Protein AF-A0A0N4UJP7-F1 (afdb_monomer)

Nearest PDB structures (foldseek):
  1hl5-assembly9_P  TM=8.415E-01  e=1.947E-09  Homo sapiens
  6zs1-assembly1_C  TM=8.421E-01  e=3.836E-09  Thermochaetoides thermophila DSM 1495
  1f1a-assembly1_A-2  TM=8.420E-01  e=2.341E-08  Saccharomyces cerevisiae
  4oja-assembly1_A-2  TM=7.677E-01  e=1.061E-08  Hydra vulgaris
  3ce1-assembly1_A-2  TM=7.927E-01  e=2.659E-07  Naganishia liquefaciens

InterPro domains:
  IPR001424 Superoxide dismutase, copper/zinc binding domain [PF00080] (78-208)
  IPR001424 Superoxide dismutase, copper/zinc binding domain [PR00068] (108-130)
  IPR001424 Superoxide dismutase, copper/zinc binding domain [PR00068] (159-181)
  IPR024134 Superoxide dismutase (Cu/Zn) / superoxide dismutase copper chaperone [PTHR10003] (67-211)
  IPR036423 Superoxide dismutase-like, copper/zinc binding domain superfamily [G3DSA:2.60.40.200] (59-214)
  IPR036423 Superoxide dismutase-like, copper/zinc binding domain superfamily [SSF49329] (69-210)

Mean predicted aligned error: 14.28 Å

Foldseek 3Di:
DPLVVVVVVVVVVLVVVVVVLVVVVVPPPDDDDDVVVVSVVVNVVSVVVVVVVVVVSVVPPFDKWKKKWWKAFPVRLKTDMWIWIFTPDPQTWIKIKDAMGNDAFKKWKFWACAQDCPPNNLPQHFGAALPPDAPVCCPPVPHGQGGQGMDHHRDTDIGGGRQADCDDPRRSARIKIFIAHDDPDDDDDDDSVVVRNVRHRTRMMTGMHTDDDPPD

pLDDT: mean 78.16, std 17.4, range [31.5, 98.44]

Secondary structure (DSSP, 8-state):
--HHHHHHHHHHHHHHHHHHHHHHHHH-TTS-SSHHHHHHHHHHHHHHHHHHHHHHHHH----EEEEEEEEE-TTSSSEEEEEEEEESSTTPPEEEEEEEES--SEEEEEEES----TTTTTTS-SBP-TT---GGGTTSSS--TTEEEEEETT--EEEEESS-BSSSTTB-TT-EEEEEE------S-S-HHHHTT-S---SEEEEEEE------

Organism: Dracunculus medinensis (NCBI:txid318479)

Sequence (216 aa):
MMVWKLENVIFAVFAFILLLIEAHNTKDCNEGKTKHFIGRELHTLVENLYYLIITISLHSTILVHKAIAWIRSSGGAVRGFVSFEQEQHANSATAVRVNLTGLSGAHDVKVLNWGNVADNCLNMGKIFNPDRIPYSNINGIDHRAGNLGTIDGEKFDVINDAKISLVGRNSVIGRGLAIFPKNVRKGNTVKEHTLEMLENTPIACGIIGRVMKEIC

Solvent-accessible surface area (backbone atoms only — not comparable to full-atom values): 12096 Å² total; per-residue (Å²): 129,67,67,70,58,51,55,55,51,51,54,52,52,52,54,50,52,51,51,53,53,52,56,56,67,71,71,50,90,85,62,80,84,62,63,67,56,56,56,51,56,52,50,53,51,50,51,54,49,49,53,52,48,50,52,50,55,73,63,59,67,80,51,64,49,39,31,38,21,62,33,39,20,92,85,60,60,32,37,38,44,34,39,37,42,27,53,76,54,90,89,48,43,26,41,36,38,39,41,41,41,71,47,79,56,57,29,28,39,33,31,23,59,31,46,37,66,55,81,68,43,70,61,14,70,51,69,27,43,92,82,67,54,61,79,90,30,67,85,45,98,62,38,34,49,16,59,72,47,71,49,64,38,50,50,80,43,79,43,78,36,74,60,38,33,83,55,75,93,46,38,46,63,57,13,15,39,34,35,24,71,52,81,79,80,79,69,97,80,72,62,71,78,60,50,71,74,60,64,58,79,50,61,26,32,26,44,26,38,76,54,78,79,81,84,125

Structure (mmCIF, N/CA/C/O backbone):
data_AF-A0A0N4UJP7-F1
#
_entry.id   AF-A0A0N4UJP7-F1
#
loop_
_atom_site.group_PDB
_atom_site.id
_atom_site.type_symbol
_atom_site.label_atom_id
_atom_site.label_alt_id
_atom_site.label_comp_id
_atom_site.label_asym_id
_atom_site.label_entity_id
_atom_site.label_seq_id
_atom_site.pdbx_PDB_ins_code
_atom_site.Cartn_x
_atom_site.Cartn_y
_atom_site.Cartn_z
_atom_site.occupancy
_atom_site.B_iso_or_equiv
_atom_site.auth_seq_id
_atom_site.auth_comp_id
_atom_site.auth_asym_id
_atom_site.auth_atom_id
_atom_site.pdbx_PDB_model_num
ATOM 1 N N . MET A 1 1 ? 19.260 10.949 -3.562 1.00 46.81 1 MET A N 1
ATOM 2 C CA . MET A 1 1 ? 20.619 11.445 -3.235 1.00 46.81 1 MET A CA 1
ATOM 3 C C . MET A 1 1 ? 21.752 10.687 -3.947 1.00 46.81 1 MET A C 1
ATOM 5 O O . MET A 1 1 ? 22.871 11.173 -3.925 1.00 46.81 1 MET A O 1
ATOM 9 N N . MET A 1 2 ? 21.498 9.538 -4.599 1.00 43.34 2 MET A N 1
ATOM 10 C CA . MET A 1 2 ? 22.544 8.751 -5.284 1.00 43.34 2 MET A CA 1
ATOM 11 C C . MET A 1 2 ? 22.857 9.228 -6.719 1.00 43.34 2 MET A C 1
ATOM 13 O O . MET A 1 2 ? 24.004 9.149 -7.139 1.00 43.34 2 MET A O 1
ATOM 17 N N . VAL A 1 3 ? 21.872 9.793 -7.429 1.00 47.69 3 VAL A N 1
ATOM 18 C CA . VAL A 1 3 ? 21.996 10.228 -8.840 1.00 47.69 3 VAL A CA 1
ATOM 19 C C . VAL A 1 3 ? 23.057 11.327 -9.029 1.00 47.69 3 VAL A C 1
ATOM 21 O O . VAL A 1 3 ? 23.937 11.191 -9.869 1.00 47.69 3 VAL A O 1
ATOM 24 N N . TRP A 1 4 ? 23.084 12.326 -8.139 1.00 43.72 4 TRP A N 1
ATOM 25 C CA . TRP A 1 4 ? 24.046 13.440 -8.175 1.00 43.72 4 TRP A CA 1
ATOM 26 C C . TRP A 1 4 ? 25.517 13.007 -8.070 1.00 43.72 4 TRP A C 1
ATOM 28 O O . TRP A 1 4 ? 26.404 13.678 -8.592 1.00 43.72 4 TRP A O 1
ATOM 38 N N . LYS A 1 5 ? 25.811 11.890 -7.386 1.00 54.50 5 LYS A N 1
ATOM 39 C CA . LYS A 1 5 ? 27.191 11.387 -7.284 1.00 54.50 5 LYS A CA 1
ATOM 40 C C . LYS A 1 5 ? 27.652 10.724 -8.578 1.00 54.50 5 LYS A C 1
ATOM 42 O O . LYS A 1 5 ? 28.831 10.818 -8.895 1.00 54.50 5 LYS A O 1
ATOM 47 N N . LEU A 1 6 ? 26.750 10.068 -9.306 1.00 62.22 6 LEU A N 1
ATOM 48 C CA . LEU A 1 6 ? 27.100 9.367 -10.537 1.00 62.22 6 LEU A CA 1
ATOM 49 C C . LEU A 1 6 ? 27.319 10.349 -11.693 1.00 62.22 6 LEU A C 1
ATOM 51 O O . LEU A 1 6 ? 28.306 10.218 -12.410 1.00 62.22 6 LEU A O 1
ATOM 55 N N . GLU A 1 7 ? 26.470 11.372 -11.815 1.00 63.28 7 GLU A N 1
ATOM 56 C CA . GLU A 1 7 ? 26.614 12.427 -12.830 1.00 63.28 7 GLU A CA 1
ATOM 57 C C . GLU A 1 7 ? 27.979 13.121 -12.733 1.00 63.28 7 GLU A C 1
ATOM 59 O O . GLU A 1 7 ? 28.703 13.201 -13.723 1.00 63.28 7 GLU A O 1
ATOM 64 N N . ASN A 1 8 ? 28.392 13.526 -11.528 1.00 65.62 8 ASN A N 1
ATOM 65 C CA . ASN A 1 8 ? 29.685 14.181 -11.311 1.00 65.62 8 ASN A CA 1
ATOM 66 C C . ASN A 1 8 ? 30.886 13.289 -11.673 1.00 65.62 8 ASN A C 1
ATOM 68 O O . ASN A 1 8 ? 31.887 13.784 -12.190 1.00 65.62 8 ASN A O 1
ATOM 72 N N . VAL A 1 9 ? 30.794 11.977 -11.425 1.00 69.31 9 VAL A N 1
ATOM 73 C CA . VAL A 1 9 ? 31.849 11.018 -11.798 1.00 69.31 9 VAL A CA 1
ATOM 74 C C . VAL A 1 9 ? 31.920 10.861 -13.314 1.00 69.31 9 VAL A C 1
ATOM 76 O O . VAL A 1 9 ? 33.014 10.863 -13.872 1.00 69.31 9 VAL A O 1
ATOM 79 N N . ILE A 1 10 ? 30.771 10.782 -13.987 1.00 70.88 10 ILE A N 1
ATOM 80 C CA . ILE A 1 10 ? 30.706 10.710 -15.448 1.00 70.88 10 ILE A CA 1
ATOM 81 C C . ILE A 1 10 ? 31.343 11.967 -16.058 1.00 70.88 10 ILE A C 1
ATOM 83 O O . ILE A 1 10 ? 32.261 11.839 -16.867 1.00 70.88 10 ILE A O 1
ATOM 87 N N . PHE A 1 11 ? 30.952 13.170 -15.621 1.00 70.44 11 PHE A N 1
ATOM 88 C CA . PHE A 1 11 ? 31.542 1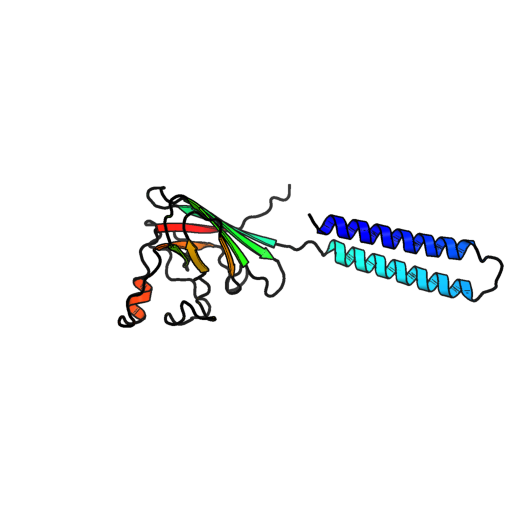4.422 -16.116 1.00 70.44 11 PHE A CA 1
ATOM 89 C C . PHE A 1 11 ? 33.066 14.473 -15.936 1.00 70.44 11 PHE A C 1
ATOM 91 O O . PHE A 1 11 ? 33.778 14.848 -16.868 1.00 70.44 11 PHE A O 1
ATOM 98 N N . ALA A 1 12 ? 33.576 14.051 -14.776 1.00 72.81 12 ALA A N 1
ATOM 99 C CA . ALA A 1 12 ? 35.013 14.028 -14.508 1.00 72.81 12 ALA A CA 1
ATOM 100 C C . ALA A 1 12 ? 35.771 13.058 -15.432 1.00 72.81 12 ALA A C 1
ATOM 102 O O . ALA A 1 12 ? 36.838 13.401 -15.941 1.00 72.81 12 ALA A O 1
ATOM 103 N N . VAL A 1 13 ? 35.215 11.868 -15.688 1.00 76.00 13 VAL A N 1
ATOM 104 C CA . VAL A 1 13 ? 35.819 10.879 -16.595 1.00 76.00 13 VAL A CA 1
ATOM 105 C C . VAL A 1 13 ? 35.832 11.393 -18.037 1.00 76.00 13 VAL A C 1
ATOM 107 O O . VAL A 1 13 ? 36.853 11.270 -18.710 1.00 76.00 13 VAL A O 1
ATOM 110 N N . PHE A 1 14 ? 34.751 12.022 -18.506 1.00 72.12 14 PHE A N 1
ATOM 111 C CA . PHE A 1 14 ? 34.694 12.586 -19.861 1.00 72.12 14 PHE A CA 1
ATOM 112 C C . PHE A 1 14 ? 35.671 13.743 -20.063 1.00 72.12 14 PHE A C 1
ATOM 114 O O . PHE A 1 14 ? 36.403 13.751 -21.053 1.00 72.12 14 PHE A O 1
ATOM 121 N N . ALA A 1 15 ? 35.742 14.674 -19.108 1.00 75.56 15 ALA A N 1
ATOM 122 C CA . ALA A 1 15 ? 36.712 15.766 -19.150 1.00 75.56 15 ALA A CA 1
ATOM 123 C C . ALA A 1 15 ? 38.153 15.233 -19.181 1.00 75.56 15 ALA A C 1
ATOM 125 O O . ALA A 1 15 ? 38.985 15.727 -19.938 1.00 75.56 15 ALA A O 1
ATOM 126 N N . PHE A 1 16 ? 38.437 14.177 -18.414 1.00 77.12 16 PHE A N 1
ATOM 127 C CA . PHE A 1 16 ? 39.747 13.535 -18.419 1.00 77.12 16 PHE A CA 1
ATOM 128 C C . PHE A 1 16 ? 40.075 12.878 -19.768 1.00 77.12 16 PHE A C 1
ATOM 130 O O . PHE A 1 16 ? 41.187 13.032 -20.264 1.00 77.12 16 PHE A O 1
ATOM 137 N N . ILE A 1 17 ? 39.114 12.196 -20.400 1.00 77.88 17 ILE A N 1
ATOM 138 C CA . ILE A 1 1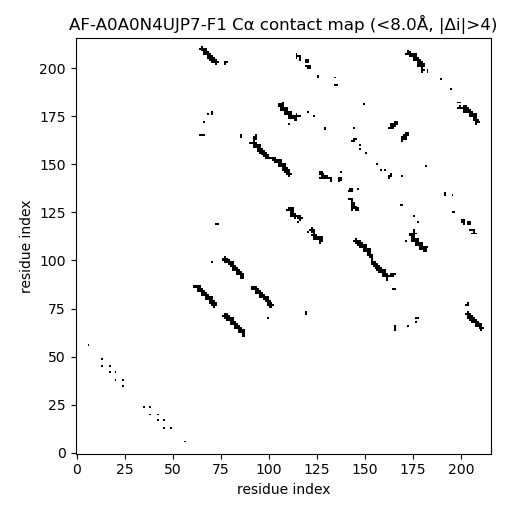7 ? 39.307 11.589 -21.727 1.00 77.88 17 ILE A CA 1
ATOM 139 C C . ILE A 1 17 ? 39.582 12.662 -22.791 1.00 77.88 17 ILE A C 1
ATOM 141 O O . ILE A 1 17 ? 40.509 12.495 -23.582 1.00 77.88 17 ILE A O 1
ATOM 145 N N . LEU A 1 18 ? 38.838 13.773 -22.792 1.00 74.81 18 LEU A N 1
ATOM 146 C CA . LEU A 1 18 ? 39.071 14.887 -23.722 1.00 74.81 18 LEU A CA 1
ATOM 147 C C . LEU A 1 18 ? 40.469 15.499 -23.540 1.00 74.81 18 LEU A C 1
ATOM 149 O O . LEU A 1 18 ? 41.195 15.660 -24.521 1.00 74.81 18 LEU A O 1
ATOM 153 N N . LEU A 1 19 ? 40.896 15.723 -22.292 1.00 77.19 19 LEU A N 1
ATOM 154 C CA . LEU A 1 19 ? 42.245 16.215 -21.982 1.00 77.19 19 LEU A CA 1
ATOM 155 C C . LEU A 1 19 ? 43.343 15.263 -22.471 1.00 77.19 19 LEU A C 1
ATOM 157 O O . LEU A 1 19 ? 44.377 15.710 -22.968 1.00 77.19 19 LEU A O 1
ATOM 161 N N . LEU A 1 20 ? 43.140 13.948 -22.350 1.00 75.38 20 LEU A N 1
ATOM 162 C CA . LEU A 1 20 ? 44.090 12.962 -22.866 1.00 75.38 20 LEU A CA 1
ATOM 163 C C . LEU A 1 20 ? 44.184 13.000 -24.397 1.00 75.38 20 LEU A C 1
ATOM 165 O O . LEU A 1 20 ? 45.282 12.863 -24.940 1.00 75.38 20 LEU A O 1
ATOM 169 N N . ILE A 1 21 ? 43.066 13.220 -25.092 1.00 70.62 21 ILE A N 1
ATOM 170 C CA . ILE A 1 21 ? 43.033 13.345 -26.556 1.00 70.62 21 ILE A CA 1
ATOM 171 C C . ILE A 1 21 ? 43.757 14.625 -27.006 1.00 70.62 21 ILE A C 1
ATOM 173 O O . ILE A 1 21 ? 44.578 14.576 -27.923 1.00 70.62 21 ILE A O 1
ATOM 177 N N . GLU A 1 22 ? 43.534 15.757 -26.334 1.00 70.31 22 GLU A N 1
ATOM 178 C CA . GLU A 1 22 ? 44.238 17.023 -26.607 1.00 70.31 22 GLU A CA 1
ATOM 179 C C . GLU A 1 22 ? 45.745 16.932 -26.316 1.00 70.31 22 GLU A C 1
ATOM 181 O O . GLU A 1 22 ? 46.575 17.385 -27.114 1.00 70.31 22 GLU A O 1
ATOM 186 N N . ALA A 1 23 ? 46.123 16.284 -25.211 1.00 68.94 23 ALA A N 1
ATOM 187 C CA . ALA A 1 23 ? 47.522 16.038 -24.864 1.00 68.94 23 ALA A CA 1
ATOM 188 C C . ALA A 1 23 ? 48.227 15.120 -25.879 1.00 68.94 23 ALA A C 1
ATOM 190 O O . ALA A 1 23 ? 49.422 15.282 -26.129 1.00 68.94 23 ALA A O 1
ATOM 191 N N . HIS A 1 24 ? 47.504 14.170 -26.480 1.00 65.94 24 HIS A N 1
ATOM 192 C CA . HIS A 1 24 ? 48.035 13.314 -27.540 1.00 65.94 24 HIS A CA 1
ATOM 193 C C . HIS A 1 24 ? 48.200 14.080 -28.864 1.00 65.94 24 HIS A C 1
ATOM 195 O O . HIS A 1 24 ? 49.193 13.894 -29.564 1.00 65.94 24 HIS A O 1
ATOM 201 N N . ASN A 1 25 ? 47.274 14.984 -29.200 1.00 61.66 25 ASN A N 1
ATOM 202 C CA . ASN A 1 25 ? 47.346 15.781 -30.432 1.00 61.66 25 ASN A CA 1
ATOM 203 C C . ASN A 1 25 ? 48.457 16.849 -30.408 1.00 61.66 25 ASN A C 1
ATOM 205 O O . ASN A 1 25 ? 48.978 17.208 -31.460 1.00 61.66 25 ASN A O 1
ATOM 209 N N . THR A 1 26 ? 48.848 17.347 -29.232 1.00 57.03 26 THR A N 1
ATOM 210 C CA . THR A 1 26 ? 49.877 18.400 -29.091 1.00 57.03 26 THR A CA 1
ATOM 211 C C . THR A 1 26 ? 51.319 17.885 -29.115 1.00 57.03 26 THR A C 1
ATOM 213 O O . THR A 1 26 ? 52.236 18.674 -29.343 1.00 57.03 26 THR A O 1
ATOM 216 N N . LYS A 1 27 ? 51.552 16.582 -28.908 1.00 52.75 27 LYS A N 1
ATOM 217 C CA . LYS A 1 27 ? 52.910 16.010 -28.816 1.00 52.75 27 LYS A CA 1
ATOM 218 C C . LYS A 1 27 ? 53.505 15.517 -30.143 1.00 52.75 27 LYS A C 1
ATOM 220 O O . LYS A 1 27 ? 54.717 15.345 -30.210 1.00 52.75 27 LYS A O 1
ATOM 225 N N . ASP A 1 28 ? 52.707 15.376 -31.203 1.00 49.91 28 ASP A N 1
ATOM 226 C CA . ASP A 1 28 ? 53.086 14.598 -32.398 1.00 49.91 28 ASP A CA 1
ATOM 227 C C . ASP A 1 28 ? 53.220 15.419 -33.704 1.00 49.91 28 ASP A C 1
ATOM 229 O O . ASP A 1 28 ? 52.984 14.916 -34.801 1.00 49.91 28 ASP A O 1
ATOM 233 N N . CYS A 1 29 ? 53.685 16.674 -33.638 1.00 52.59 29 CYS A N 1
ATOM 234 C CA . CYS A 1 29 ? 53.947 17.498 -34.837 1.00 52.59 29 CYS A CA 1
ATOM 235 C C . CYS A 1 29 ? 55.098 16.999 -35.751 1.00 52.59 29 CYS A C 1
ATOM 237 O O . CYS A 1 29 ? 55.364 17.633 -36.769 1.00 52.59 29 CYS A O 1
ATOM 239 N N . ASN A 1 30 ? 55.762 15.876 -35.436 1.00 53.38 30 ASN A N 1
ATOM 240 C CA . ASN A 1 30 ? 56.927 15.367 -36.179 1.00 53.38 30 ASN A CA 1
ATOM 241 C C . ASN A 1 30 ? 56.708 14.060 -36.972 1.00 53.38 30 ASN A C 1
ATOM 243 O O . ASN A 1 30 ? 57.640 13.619 -37.641 1.00 53.38 30 ASN A O 1
ATOM 247 N N . GLU A 1 31 ? 55.512 13.456 -36.994 1.00 54.44 31 GLU A N 1
ATOM 248 C CA . GLU A 1 31 ? 55.261 12.231 -37.780 1.00 54.44 31 GLU A CA 1
ATOM 249 C C . GLU A 1 31 ? 54.008 12.339 -38.667 1.00 54.44 31 GLU A C 1
ATOM 251 O O . GLU A 1 31 ? 52.890 12.595 -38.224 1.00 54.44 31 GLU A O 1
ATOM 256 N N . GLY A 1 32 ? 54.217 12.171 -39.975 1.00 49.53 32 GLY A N 1
ATOM 257 C CA . GLY A 1 32 ? 53.315 12.601 -41.038 1.00 49.53 32 GLY A CA 1
ATOM 258 C C . GLY A 1 32 ? 51.959 11.888 -41.139 1.00 49.53 32 GLY A C 1
ATOM 259 O O . GLY A 1 32 ? 51.854 10.665 -41.089 1.00 49.53 32 GLY A O 1
ATOM 260 N N . LYS A 1 33 ? 50.934 12.713 -41.402 1.00 54.00 33 LYS A N 1
ATOM 261 C CA . LYS A 1 33 ? 49.657 12.497 -42.125 1.00 54.00 33 LYS A CA 1
ATOM 262 C C . LYS A 1 33 ? 48.692 11.375 -41.695 1.00 54.00 33 LYS A C 1
ATOM 264 O O . LYS A 1 33 ? 47.502 11.532 -41.943 1.00 54.00 33 LYS A O 1
ATOM 269 N N . THR A 1 34 ? 49.125 10.311 -41.024 1.00 50.19 34 THR A N 1
ATOM 270 C CA . THR A 1 34 ? 48.271 9.138 -40.733 1.00 50.19 34 THR A CA 1
ATOM 271 C C . THR A 1 34 ? 47.677 9.171 -39.319 1.00 50.19 34 THR A C 1
ATOM 273 O O . THR A 1 34 ? 46.510 8.838 -39.130 1.00 50.19 34 THR A O 1
ATOM 276 N N . LYS A 1 35 ? 48.429 9.662 -38.322 1.00 48.28 35 LYS A N 1
ATOM 277 C CA . LYS A 1 35 ? 47.956 9.793 -36.926 1.00 48.28 35 LYS A CA 1
ATOM 278 C C . LYS A 1 35 ? 46.886 10.880 -36.748 1.00 48.28 35 LYS A C 1
ATOM 280 O O . LYS A 1 35 ? 45.973 10.726 -35.942 1.00 48.28 35 LYS A O 1
ATOM 285 N N . HIS A 1 36 ? 46.950 11.941 -37.554 1.00 50.91 36 HIS A N 1
ATOM 286 C CA . HIS A 1 36 ? 46.027 13.078 -37.475 1.00 50.91 36 HIS A CA 1
ATOM 287 C C . HIS A 1 36 ? 44.567 12.709 -37.810 1.00 50.91 36 HIS A C 1
ATOM 289 O O . HIS A 1 36 ? 43.644 13.374 -37.342 1.00 50.91 36 HIS A O 1
ATOM 295 N N . PHE A 1 37 ? 44.357 11.649 -38.603 1.00 53.00 37 PHE A N 1
ATOM 296 C CA . PHE A 1 37 ? 43.027 11.157 -38.971 1.00 53.00 37 PHE A CA 1
ATOM 297 C C . PHE A 1 37 ? 42.360 10.394 -37.813 1.00 53.00 37 PHE A C 1
ATOM 299 O O . PHE A 1 37 ? 41.196 10.632 -37.508 1.00 53.00 37 PHE A O 1
ATOM 306 N N . ILE A 1 38 ? 43.124 9.560 -37.096 1.00 59.91 38 ILE A N 1
ATOM 307 C CA . ILE A 1 38 ? 42.633 8.767 -35.954 1.00 59.91 38 ILE A CA 1
ATOM 308 C C . ILE A 1 38 ? 42.219 9.675 -34.786 1.00 59.91 38 ILE A C 1
ATOM 310 O O . ILE A 1 38 ? 41.180 9.448 -34.169 1.00 59.91 38 ILE A O 1
ATOM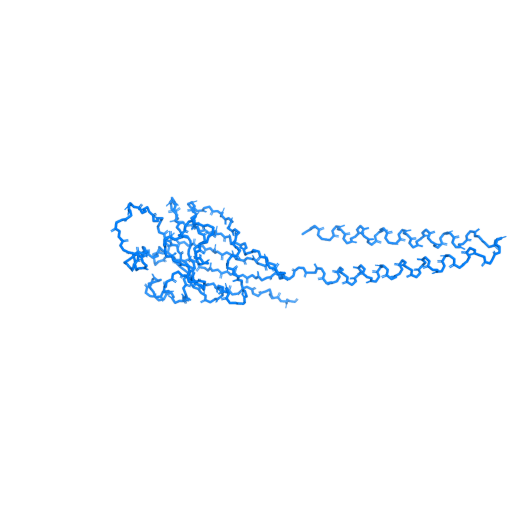 314 N N . GLY A 1 39 ? 42.986 10.738 -34.511 1.00 61.81 39 GLY A N 1
ATOM 315 C CA . GLY A 1 39 ? 42.654 11.702 -33.455 1.00 61.81 39 GLY A CA 1
ATOM 316 C C . GLY A 1 39 ? 41.351 12.467 -33.716 1.00 61.81 39 GLY A C 1
ATOM 317 O O . GLY A 1 39 ? 40.613 12.757 -32.777 1.00 61.81 39 GLY A O 1
ATOM 318 N N . ARG A 1 40 ? 41.034 12.750 -34.988 1.00 67.25 40 ARG A N 1
ATOM 319 C CA . ARG A 1 40 ? 39.806 13.462 -35.370 1.00 67.25 40 ARG A CA 1
ATOM 320 C C . ARG A 1 40 ? 38.566 12.575 -35.244 1.00 67.25 40 ARG A C 1
ATOM 322 O O . ARG A 1 40 ? 37.584 13.012 -34.656 1.00 67.25 40 ARG A O 1
ATOM 329 N N . GLU A 1 41 ? 38.638 11.333 -35.722 1.00 69.94 41 GLU A N 1
ATOM 330 C CA . GLU A 1 41 ? 37.558 10.341 -35.579 1.00 69.94 41 GLU A CA 1
ATOM 331 C C . GLU A 1 41 ? 37.267 10.030 -34.101 1.00 69.94 41 GLU A C 1
ATOM 333 O O . GLU A 1 41 ? 36.112 10.017 -33.673 1.00 69.94 41 GLU A O 1
ATOM 338 N N . LEU A 1 42 ? 38.313 9.859 -33.281 1.00 71.38 42 LEU A N 1
ATOM 339 C CA . LEU A 1 42 ? 38.161 9.605 -31.847 1.00 71.38 42 LEU A CA 1
ATOM 340 C C . LEU A 1 42 ? 37.527 10.795 -31.112 1.00 71.38 42 LEU A C 1
ATOM 342 O O . LEU A 1 42 ? 36.650 10.592 -30.274 1.00 71.38 42 LEU A O 1
ATOM 346 N N . HIS A 1 43 ? 37.916 12.029 -31.447 1.00 71.88 43 HIS A N 1
ATOM 347 C CA . HIS A 1 43 ? 37.314 13.236 -30.873 1.00 71.88 43 HIS A CA 1
ATOM 348 C C . HIS A 1 43 ? 35.814 13.321 -31.184 1.00 71.88 43 HIS A C 1
ATOM 350 O O . HIS A 1 43 ? 35.005 13.564 -30.290 1.00 71.88 43 HIS A O 1
ATOM 356 N N . THR A 1 44 ? 35.420 13.058 -32.434 1.00 77.06 44 THR A N 1
ATOM 357 C CA . THR A 1 44 ? 34.006 13.050 -32.837 1.00 77.06 44 THR A CA 1
ATOM 358 C C . THR A 1 44 ? 33.206 11.963 -32.114 1.00 77.06 44 THR A C 1
ATOM 360 O O . THR A 1 44 ? 32.079 12.217 -31.692 1.00 77.06 44 THR A O 1
ATOM 363 N N . LEU A 1 45 ? 33.774 10.770 -31.907 1.00 78.81 45 LEU A N 1
ATOM 364 C CA . LEU A 1 45 ? 33.117 9.706 -31.138 1.00 78.81 45 LEU A CA 1
ATOM 365 C C . LEU A 1 45 ? 32.925 10.077 -2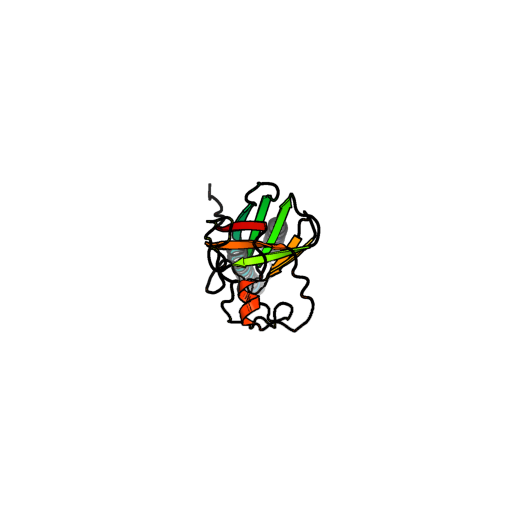9.663 1.00 78.81 45 LEU A C 1
ATOM 367 O O . LEU A 1 45 ? 31.858 9.812 -29.109 1.00 78.81 45 LEU A O 1
ATOM 371 N N . VAL A 1 46 ? 33.926 10.701 -29.033 1.00 79.62 46 VAL A N 1
ATOM 372 C CA . VAL A 1 46 ? 33.831 11.138 -27.632 1.00 79.62 46 VAL A CA 1
ATOM 373 C C . VAL A 1 46 ? 32.798 12.247 -27.470 1.00 79.62 46 VAL A C 1
ATOM 375 O O . VAL A 1 46 ? 31.985 12.164 -26.550 1.00 79.62 46 VAL A O 1
ATOM 378 N N . GLU A 1 47 ? 32.758 13.229 -28.375 1.00 78.62 47 GLU A N 1
ATOM 379 C CA . GLU A 1 47 ? 31.707 14.250 -28.347 1.00 78.62 47 GLU A CA 1
ATOM 380 C C . GLU A 1 47 ? 30.316 13.641 -28.541 1.00 78.62 47 GLU A C 1
ATOM 382 O O . GLU A 1 47 ? 29.417 13.914 -27.749 1.00 78.62 47 GLU A O 1
ATOM 387 N N . ASN A 1 48 ? 30.129 12.760 -29.527 1.00 82.94 48 ASN A N 1
ATOM 388 C CA . ASN A 1 48 ? 28.841 12.097 -29.748 1.00 82.94 48 ASN A CA 1
ATOM 389 C C . ASN A 1 48 ? 28.396 11.276 -28.529 1.00 82.94 48 ASN A C 1
ATOM 391 O O . ASN A 1 48 ? 27.221 11.304 -28.161 1.00 82.94 48 ASN A O 1
ATOM 395 N N . LEU A 1 49 ? 29.325 10.571 -27.875 1.00 82.06 49 LEU A N 1
ATOM 396 C CA . LEU A 1 49 ? 29.044 9.819 -26.654 1.00 82.06 49 LEU A CA 1
ATOM 397 C C . LEU A 1 49 ? 28.696 10.751 -25.485 1.00 82.06 49 LEU A C 1
ATOM 399 O O . LEU A 1 49 ? 27.781 10.452 -24.720 1.00 82.06 49 LEU A O 1
ATOM 403 N N . TYR A 1 50 ? 29.372 11.893 -25.368 1.00 81.19 50 TYR A N 1
ATOM 404 C CA . TYR A 1 50 ? 29.070 12.916 -24.369 1.00 81.19 50 TYR A CA 1
ATOM 405 C C . TYR A 1 50 ? 27.674 13.513 -24.577 1.00 81.19 50 TYR A C 1
ATOM 407 O O . TYR A 1 50 ? 26.882 13.548 -23.636 1.00 81.19 50 TYR A O 1
ATOM 415 N N . TYR A 1 51 ? 27.321 13.895 -25.809 1.00 81.62 51 TYR A N 1
ATOM 416 C CA . TYR A 1 51 ? 25.973 14.366 -26.140 1.00 81.62 51 TYR A CA 1
ATOM 417 C C . TYR A 1 51 ? 24.912 13.285 -25.884 1.00 81.62 51 TYR A C 1
ATOM 419 O O . TYR A 1 51 ? 23.844 13.588 -25.348 1.00 81.62 51 TYR A O 1
ATOM 427 N N . LEU A 1 52 ? 25.197 12.016 -26.191 1.00 81.25 52 LEU A N 1
ATOM 428 C CA . LEU A 1 52 ? 24.301 10.896 -25.886 1.00 81.25 52 LEU A CA 1
ATOM 429 C C . LEU A 1 52 ? 24.101 10.719 -24.373 1.00 81.25 52 LEU A C 1
ATOM 431 O O . LEU A 1 52 ? 22.985 10.527 -23.904 1.00 81.25 52 LEU A O 1
ATOM 435 N N . ILE A 1 53 ? 25.164 10.819 -23.582 1.00 77.06 53 ILE A N 1
ATOM 436 C CA . ILE A 1 53 ? 25.084 10.672 -22.127 1.00 77.06 53 ILE A CA 1
ATOM 437 C C . ILE A 1 53 ? 24.393 11.867 -21.483 1.00 77.06 53 ILE A C 1
ATOM 439 O O . ILE A 1 53 ? 23.572 11.667 -20.594 1.00 77.06 53 ILE A O 1
ATOM 443 N N . ILE A 1 54 ? 24.660 13.091 -21.943 1.00 74.19 54 ILE A N 1
ATOM 444 C CA . ILE A 1 54 ? 23.923 14.281 -21.507 1.00 74.19 54 ILE A CA 1
ATOM 445 C C . ILE A 1 54 ? 22.447 14.127 -21.834 1.00 74.19 54 ILE A C 1
ATOM 447 O O . ILE A 1 54 ? 21.615 14.369 -20.967 1.00 74.19 54 ILE A O 1
ATOM 451 N N . THR A 1 55 ? 22.099 13.710 -23.051 1.00 71.31 55 THR A N 1
ATOM 452 C CA . THR A 1 55 ? 20.691 13.527 -23.419 1.00 71.31 55 THR A CA 1
ATOM 453 C C . THR A 1 55 ? 20.039 12.435 -22.574 1.00 71.31 55 THR A C 1
ATOM 455 O O . THR A 1 55 ? 18.959 12.678 -22.047 1.00 71.31 55 THR A O 1
ATOM 458 N N . ILE A 1 56 ? 20.694 11.298 -22.325 1.00 70.62 56 ILE A N 1
ATOM 459 C CA . ILE A 1 56 ? 20.185 10.266 -21.405 1.00 70.62 56 ILE A CA 1
ATOM 460 C C . ILE A 1 56 ? 20.034 10.824 -19.981 1.00 70.62 56 ILE A C 1
ATOM 462 O O . ILE A 1 56 ? 18.976 10.664 -19.377 1.00 70.62 56 ILE A O 1
ATOM 466 N N . SER A 1 57 ? 21.043 11.522 -19.458 1.00 69.62 57 SER A N 1
ATOM 467 C CA . SER A 1 57 ? 21.062 12.098 -18.105 1.00 69.62 57 SER A CA 1
ATOM 468 C C . SER A 1 57 ? 19.970 13.156 -17.906 1.00 69.62 57 SER A C 1
ATOM 470 O O . SER A 1 57 ? 19.206 13.094 -16.945 1.00 69.62 57 SER A O 1
ATOM 472 N N . LEU A 1 58 ? 19.788 14.056 -18.876 1.00 62.50 58 LEU A N 1
ATOM 473 C CA . LEU A 1 58 ? 18.718 15.060 -18.868 1.00 62.50 58 LEU A CA 1
ATOM 474 C C . LEU A 1 58 ? 17.320 14.419 -18.861 1.00 62.50 58 LEU A C 1
ATOM 476 O O . LEU A 1 58 ? 16.398 14.968 -18.260 1.00 62.50 58 LEU A O 1
ATOM 480 N N . HIS A 1 59 ? 17.160 13.243 -19.473 1.00 57.94 59 HIS A N 1
ATOM 481 C CA . HIS A 1 59 ? 15.915 12.468 -19.424 1.00 57.94 59 HIS A CA 1
ATOM 482 C C . HIS A 1 59 ? 15.826 11.533 -18.204 1.00 57.94 59 HIS A C 1
ATOM 484 O O . HIS A 1 59 ? 14.770 10.957 -17.957 1.00 57.94 59 HIS A O 1
ATOM 490 N N . SER A 1 60 ? 16.889 11.402 -17.401 1.00 59.84 60 SER A N 1
ATOM 491 C CA . SER A 1 60 ? 16.967 10.473 -16.260 1.00 59.84 60 SER A CA 1
ATOM 492 C C . SER A 1 60 ? 16.270 10.979 -14.995 1.00 59.84 60 SER A C 1
ATOM 494 O O . SER A 1 60 ? 16.412 10.385 -13.922 1.00 59.84 60 SER A O 1
ATOM 496 N N . THR A 1 61 ? 15.475 12.048 -15.081 1.00 61.62 61 THR A N 1
ATOM 497 C CA . THR A 1 61 ? 14.550 12.361 -13.992 1.00 61.62 61 THR A CA 1
ATOM 498 C C . THR A 1 61 ? 13.461 11.294 -13.977 1.00 61.62 61 THR A C 1
ATOM 500 O O . THR A 1 61 ? 12.526 11.323 -14.771 1.00 61.62 61 THR A O 1
ATOM 503 N N . ILE A 1 62 ? 13.597 10.307 -13.084 1.00 67.00 62 ILE A N 1
ATOM 504 C CA . ILE A 1 62 ? 12.535 9.330 -12.837 1.00 67.00 62 ILE A CA 1
ATOM 505 C C . ILE A 1 62 ? 11.328 10.130 -12.365 1.00 67.00 62 ILE A C 1
ATOM 507 O O . ILE A 1 62 ? 11.274 10.617 -11.232 1.00 67.00 62 ILE A O 1
ATOM 511 N N . LEU A 1 63 ? 10.373 10.318 -13.267 1.00 80.69 63 LEU A N 1
ATOM 512 C CA . LEU A 1 63 ? 9.106 10.914 -12.920 1.00 80.69 63 LEU A CA 1
ATOM 513 C C . LEU A 1 63 ? 8.384 9.917 -12.007 1.00 80.69 63 LEU A C 1
ATOM 515 O O . LEU A 1 63 ? 8.389 8.711 -12.243 1.00 80.69 63 LEU A O 1
ATOM 519 N N . VAL A 1 64 ? 7.790 10.410 -10.925 1.00 88.62 64 VAL A N 1
ATOM 520 C CA . VAL A 1 64 ? 7.110 9.577 -9.927 1.00 88.62 64 VAL A CA 1
ATOM 521 C C . VAL A 1 64 ? 5.705 10.120 -9.736 1.00 88.62 64 VAL A C 1
ATOM 523 O O . VAL A 1 64 ? 5.518 11.307 -9.465 1.00 88.62 64 VAL A O 1
ATOM 526 N N . HIS A 1 65 ? 4.703 9.259 -9.869 1.00 92.69 65 HIS A N 1
ATOM 527 C CA . HIS A 1 65 ? 3.354 9.555 -9.414 1.00 92.69 65 HIS A CA 1
ATOM 528 C C . HIS A 1 65 ? 3.286 9.410 -7.899 1.00 92.69 65 HIS A C 1
ATOM 530 O O . HIS A 1 65 ? 3.789 8.437 -7.338 1.00 92.69 65 HIS A O 1
ATOM 536 N N . LYS A 1 66 ? 2.634 10.370 -7.243 1.00 95.31 66 LYS A N 1
ATOM 537 C CA . LYS A 1 66 ? 2.426 10.349 -5.798 1.00 95.31 66 LYS A CA 1
ATOM 538 C C . LYS A 1 66 ? 0.959 10.537 -5.462 1.00 95.31 66 LYS A C 1
ATOM 540 O O . LYS A 1 66 ? 0.258 11.330 -6.098 1.00 95.31 66 LYS A O 1
ATOM 545 N N . ALA A 1 67 ? 0.505 9.824 -4.444 1.00 97.31 67 ALA A N 1
ATOM 546 C CA . ALA A 1 67 ? -0.822 9.996 -3.881 1.00 97.31 67 ALA A CA 1
ATOM 547 C C . ALA A 1 67 ? -0.790 9.869 -2.358 1.00 97.31 67 ALA A C 1
ATOM 549 O O . ALA A 1 67 ? 0.155 9.330 -1.779 1.00 97.31 67 ALA A O 1
ATOM 550 N N . ILE A 1 68 ? -1.827 10.388 -1.712 1.00 97.50 68 ILE A N 1
ATOM 551 C CA . ILE A 1 68 ? -1.987 10.350 -0.264 1.00 97.50 68 ILE A CA 1
ATOM 552 C C . ILE A 1 68 ? -3.456 10.143 0.095 1.00 97.50 68 ILE A C 1
ATOM 554 O O . ILE A 1 68 ? -4.348 10.659 -0.576 1.00 97.50 68 ILE A O 1
ATOM 558 N N . ALA A 1 69 ? -3.705 9.403 1.167 1.00 97.62 69 ALA A N 1
ATOM 559 C CA . ALA A 1 69 ? -5.007 9.297 1.803 1.00 97.62 69 ALA A CA 1
ATOM 560 C C . ALA A 1 69 ? -4.874 9.664 3.283 1.00 97.62 69 ALA A C 1
ATOM 562 O O . ALA A 1 69 ? -4.064 9.079 4.003 1.00 97.62 69 ALA A O 1
ATOM 563 N N . TRP A 1 70 ? -5.676 10.628 3.735 1.00 96.75 70 TRP A N 1
ATOM 564 C CA . TRP A 1 70 ? -5.867 10.895 5.160 1.00 96.75 70 TRP A CA 1
ATOM 565 C C . TRP A 1 70 ? -6.949 9.962 5.694 1.00 96.75 70 TRP A C 1
ATOM 567 O O . TRP A 1 70 ? -8.096 10.024 5.247 1.00 96.75 70 TRP A O 1
ATOM 577 N N . ILE A 1 71 ? -6.576 9.089 6.622 1.00 96.31 71 ILE A N 1
ATOM 578 C CA . ILE A 1 71 ? -7.438 8.050 7.179 1.00 96.31 71 ILE A CA 1
ATOM 579 C C . ILE A 1 71 ? -7.913 8.483 8.558 1.00 96.31 71 ILE A C 1
ATOM 581 O O . ILE A 1 71 ? -7.108 8.922 9.380 1.00 96.31 71 ILE A O 1
ATOM 585 N N . ARG A 1 72 ? -9.217 8.349 8.818 1.00 95.38 72 ARG A N 1
ATOM 586 C CA . ARG A 1 72 ? -9.827 8.669 10.117 1.00 95.38 72 ARG A CA 1
ATOM 587 C C . ARG A 1 72 ? -11.012 7.764 10.444 1.00 95.38 72 ARG A C 1
ATOM 589 O O . ARG A 1 72 ? -11.775 7.404 9.546 1.00 95.38 72 ARG A O 1
ATOM 596 N N . SER A 1 73 ? -11.187 7.439 11.723 1.00 94.44 73 SER A N 1
ATOM 597 C CA . SER A 1 73 ? -12.428 6.860 12.253 1.00 94.44 73 SER A CA 1
ATOM 598 C C . SER A 1 73 ? -13.420 7.947 12.681 1.00 94.44 73 SER A C 1
ATOM 600 O O . SER A 1 73 ? -13.055 9.115 12.835 1.00 94.44 73 SER A O 1
ATOM 602 N N . SER A 1 74 ? -14.684 7.573 12.895 1.00 88.81 74 SER A N 1
ATOM 603 C CA . SER A 1 74 ? -15.741 8.493 13.349 1.00 88.81 74 SER A CA 1
ATOM 604 C C . SER A 1 74 ? -15.436 9.129 14.711 1.00 88.81 74 SER A C 1
ATOM 606 O O . SER A 1 74 ? -15.669 10.319 14.898 1.00 88.81 74 SER A O 1
ATOM 608 N N . GLY A 1 75 ? -14.860 8.357 15.639 1.00 87.62 75 GLY A N 1
ATOM 609 C CA . GLY A 1 75 ? -14.451 8.823 16.969 1.00 87.62 75 GLY A CA 1
ATOM 610 C C . GLY A 1 75 ? -13.049 9.440 17.033 1.00 87.62 75 GLY A C 1
ATOM 611 O O . GLY A 1 75 ? -12.611 9.828 18.109 1.00 87.62 75 GLY A O 1
ATOM 612 N N . GLY A 1 76 ? -12.309 9.485 15.920 1.00 90.31 76 GLY A N 1
ATOM 613 C CA . GLY A 1 76 ? -10.958 10.059 15.858 1.00 90.31 76 GLY A CA 1
ATOM 614 C C . GLY A 1 76 ? -9.853 9.248 16.548 1.00 90.31 76 GLY A C 1
ATOM 615 O O . GLY A 1 76 ? -8.694 9.652 16.485 1.00 90.31 76 GLY A O 1
ATOM 616 N N . ALA A 1 77 ? -10.189 8.111 17.168 1.00 92.12 77 ALA A N 1
ATOM 617 C CA . ALA A 1 77 ? -9.222 7.224 17.814 1.00 92.12 77 ALA A CA 1
ATOM 618 C C . ALA A 1 77 ? -8.202 6.661 16.814 1.00 92.12 77 ALA A C 1
ATOM 620 O O . ALA A 1 77 ? -7.018 6.620 17.122 1.00 92.12 77 ALA A O 1
ATOM 621 N N . VAL A 1 78 ? -8.657 6.287 15.610 1.00 93.38 78 VAL A N 1
ATOM 622 C CA . VAL A 1 78 ? -7.784 5.831 14.522 1.00 93.38 78 VAL A CA 1
ATOM 623 C C . VAL A 1 78 ? -7.575 6.970 13.546 1.00 93.38 78 VAL A C 1
ATOM 625 O O . VAL A 1 78 ? -8.548 7.501 12.998 1.00 93.38 78 VAL A O 1
ATOM 628 N N . ARG A 1 79 ? -6.315 7.334 13.308 1.00 94.81 79 ARG A N 1
ATOM 629 C CA . ARG A 1 79 ? -5.958 8.397 12.362 1.00 94.81 79 ARG A CA 1
ATOM 630 C C . ARG A 1 79 ? -4.541 8.267 11.826 1.00 94.81 79 ARG A C 1
ATOM 632 O O . ARG A 1 79 ? -3.664 7.747 12.513 1.00 94.81 79 ARG A O 1
ATOM 639 N N . GLY A 1 80 ? -4.307 8.811 10.639 1.00 95.19 80 GLY A N 1
ATOM 640 C CA . GLY A 1 80 ? -2.974 8.903 10.054 1.00 95.19 80 GLY A CA 1
ATOM 641 C C . GLY A 1 80 ? -3.003 9.005 8.533 1.00 95.19 80 GLY A C 1
ATOM 642 O O . GLY A 1 80 ? -4.050 9.243 7.931 1.00 95.19 80 GLY A O 1
ATOM 643 N N . PHE A 1 81 ? -1.846 8.820 7.906 1.00 95.12 81 PHE A N 1
ATOM 644 C CA . PHE A 1 81 ? -1.685 8.953 6.462 1.00 95.12 81 PHE A CA 1
ATOM 645 C C . PHE A 1 81 ? -1.273 7.633 5.824 1.00 95.12 81 PHE A C 1
ATOM 647 O O . PHE A 1 81 ? -0.442 6.895 6.350 1.00 95.12 81 PHE A O 1
ATOM 654 N N . VAL A 1 82 ? -1.797 7.386 4.628 1.00 96.00 82 VAL A N 1
ATOM 655 C CA . VAL A 1 82 ? -1.271 6.371 3.717 1.00 96.00 82 VAL A CA 1
ATOM 656 C C . VAL A 1 82 ? -0.733 7.072 2.482 1.00 96.00 82 VAL A C 1
ATOM 658 O O . VAL A 1 82 ? -1.462 7.834 1.849 1.00 96.00 82 VAL A O 1
ATOM 661 N N . SER A 1 83 ? 0.536 6.847 2.147 1.00 96.12 83 SER A N 1
ATOM 662 C CA . SER A 1 83 ? 1.159 7.413 0.944 1.00 96.12 83 SER A CA 1
ATOM 663 C C . SER A 1 83 ? 1.398 6.347 -0.115 1.00 96.12 83 SER A C 1
ATOM 665 O O . SER A 1 83 ? 1.649 5.189 0.204 1.00 96.12 83 SER A O 1
ATOM 667 N N . PHE A 1 84 ? 1.308 6.752 -1.377 1.00 96.50 84 PHE A N 1
ATOM 668 C CA . PHE A 1 84 ? 1.510 5.899 -2.539 1.00 96.50 84 PHE A CA 1
ATOM 669 C C . PHE A 1 84 ? 2.563 6.533 -3.437 1.00 96.50 84 PHE A C 1
ATOM 671 O O . PHE A 1 84 ? 2.480 7.731 -3.729 1.00 96.50 84 PHE A O 1
ATOM 678 N N . GLU A 1 85 ? 3.514 5.738 -3.910 1.00 94.50 85 GLU A N 1
ATOM 679 C CA . GLU A 1 85 ? 4.516 6.162 -4.885 1.00 94.50 85 GLU A CA 1
ATOM 680 C C . GLU A 1 85 ? 4.639 5.124 -5.999 1.00 94.50 85 GL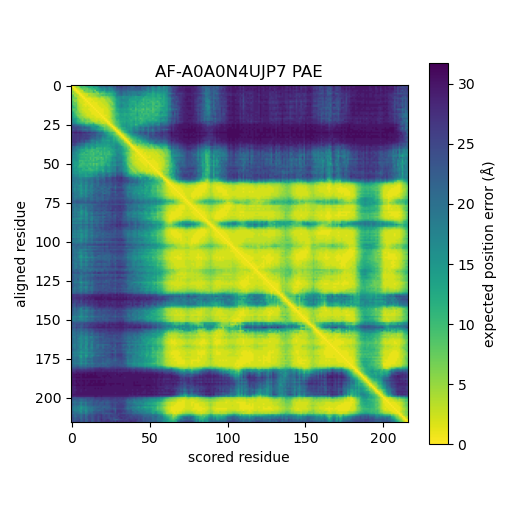U A C 1
ATOM 682 O O . GLU A 1 85 ? 4.726 3.928 -5.734 1.00 94.50 85 GLU A O 1
ATOM 687 N N . GLN A 1 86 ? 4.641 5.586 -7.248 1.00 93.81 86 GLN A N 1
ATOM 688 C CA . GLN A 1 86 ? 4.809 4.734 -8.423 1.00 93.81 86 GLN A CA 1
ATOM 689 C C . GLN A 1 86 ? 5.717 5.437 -9.434 1.00 93.81 86 GLN A C 1
ATOM 691 O O . GLN A 1 86 ? 5.430 6.560 -9.854 1.00 93.81 86 GLN A O 1
ATOM 696 N N . GLU A 1 87 ? 6.809 4.791 -9.833 1.00 90.50 87 GLU A N 1
ATOM 697 C CA . GLU A 1 87 ? 7.696 5.315 -10.876 1.00 90.50 87 GLU A CA 1
ATOM 698 C C . GLU A 1 87 ? 7.001 5.317 -12.247 1.00 90.50 87 GLU A C 1
ATOM 700 O O . GLU A 1 87 ? 6.220 4.423 -12.565 1.00 90.50 87 GLU A O 1
ATOM 705 N N . GLN A 1 88 ? 7.275 6.310 -13.088 1.00 83.75 88 GLN A N 1
ATOM 706 C CA . GLN A 1 88 ? 6.673 6.454 -14.419 1.00 83.75 88 GLN A CA 1
ATOM 707 C C . GLN A 1 88 ? 7.406 5.618 -15.474 1.00 83.75 88 GLN A C 1
ATOM 709 O O . GLN A 1 88 ? 7.872 6.130 -16.488 1.00 83.75 88 GLN A O 1
ATOM 714 N N . HIS A 1 89 ? 7.512 4.316 -15.235 1.00 81.56 89 HIS A N 1
ATOM 715 C CA . HIS A 1 89 ? 7.962 3.347 -16.226 1.00 81.56 89 HIS A CA 1
ATOM 716 C C . HIS A 1 89 ? 7.000 2.155 -16.255 1.00 81.56 89 HIS A C 1
ATOM 718 O O . HIS A 1 89 ? 6.204 1.949 -15.337 1.00 81.56 89 HIS A O 1
ATOM 724 N N . ALA A 1 90 ? 7.024 1.389 -17.345 1.00 74.25 90 ALA A N 1
ATOM 725 C CA . ALA A 1 90 ? 6.122 0.255 -17.508 1.00 74.25 90 ALA A CA 1
ATOM 726 C C . ALA A 1 90 ? 6.334 -0.787 -16.396 1.00 74.25 90 ALA A C 1
ATOM 728 O O . ALA A 1 90 ? 7.468 -1.122 -16.071 1.00 74.25 90 ALA A O 1
ATOM 729 N N . ASN A 1 91 ? 5.240 -1.339 -15.865 1.00 80.81 91 ASN A N 1
ATOM 730 C CA . ASN A 1 91 ? 5.240 -2.395 -14.842 1.00 80.81 91 ASN A CA 1
ATOM 731 C C . ASN A 1 91 ? 5.819 -1.995 -13.472 1.00 80.81 91 ASN A C 1
ATOM 733 O O . ASN A 1 91 ? 6.107 -2.873 -12.659 1.00 80.81 91 ASN A O 1
ATOM 737 N N . SER A 1 92 ? 5.967 -0.699 -13.187 1.00 88.88 92 SER A N 1
ATOM 738 C CA . SER A 1 92 ? 6.366 -0.245 -11.857 1.00 88.88 92 SER A CA 1
ATOM 739 C C . SER A 1 92 ? 5.296 -0.608 -10.819 1.00 88.88 92 SER A C 1
ATOM 741 O O . SER A 1 92 ? 4.117 -0.264 -10.960 1.00 88.88 92 SER A O 1
ATOM 743 N N . ALA A 1 93 ? 5.702 -1.309 -9.761 1.00 93.06 93 ALA A N 1
ATOM 744 C CA . ALA A 1 93 ? 4.827 -1.560 -8.622 1.00 93.06 93 ALA A CA 1
ATOM 745 C C . ALA A 1 93 ? 4.532 -0.247 -7.881 1.00 93.06 93 ALA A C 1
ATOM 747 O O . ALA A 1 93 ? 5.364 0.663 -7.829 1.00 93.06 93 ALA A O 1
ATOM 748 N N . THR A 1 94 ? 3.347 -0.157 -7.287 1.00 94.94 94 THR A N 1
ATOM 749 C CA . THR A 1 94 ? 2.990 0.955 -6.410 1.00 94.94 94 THR A CA 1
ATOM 750 C C . THR A 1 94 ? 3.447 0.625 -4.993 1.00 94.94 94 THR A C 1
ATOM 752 O O . THR A 1 94 ? 2.973 -0.337 -4.388 1.00 94.94 94 THR A O 1
ATOM 755 N N . ALA A 1 95 ? 4.348 1.438 -4.447 1.00 94.62 95 ALA A N 1
ATOM 756 C CA . ALA A 1 95 ? 4.744 1.370 -3.048 1.00 94.62 95 ALA A CA 1
ATOM 757 C C . ALA A 1 95 ? 3.704 2.093 -2.187 1.00 94.62 95 ALA A C 1
ATOM 759 O O . ALA A 1 95 ? 3.510 3.303 -2.324 1.00 94.62 95 ALA A O 1
ATOM 760 N N . VAL A 1 96 ? 3.052 1.363 -1.288 1.00 95.25 96 VAL A N 1
ATOM 761 C CA . VAL A 1 96 ? 2.048 1.869 -0.349 1.00 95.25 96 VAL A CA 1
ATOM 762 C C . VAL A 1 96 ? 2.648 1.885 1.045 1.00 95.25 96 VAL A C 1
ATOM 764 O O . VAL A 1 96 ? 3.072 0.851 1.549 1.00 95.25 96 VAL A O 1
ATOM 767 N N . ARG A 1 97 ? 2.682 3.054 1.681 1.00 94.75 97 ARG A N 1
ATOM 768 C CA . ARG A 1 97 ? 3.221 3.226 3.031 1.00 94.75 97 ARG A CA 1
ATOM 769 C C . ARG A 1 97 ? 2.122 3.627 3.982 1.00 94.75 97 ARG A C 1
ATOM 771 O O . ARG A 1 97 ? 1.540 4.701 3.819 1.00 94.75 97 ARG A O 1
ATOM 778 N N . VAL A 1 98 ? 1.864 2.786 4.972 1.00 94.12 98 VAL A N 1
ATOM 779 C CA . VAL A 1 98 ? 0.793 2.988 5.948 1.00 94.12 98 VAL A CA 1
ATOM 780 C C . VAL A 1 98 ? 1.384 3.539 7.240 1.00 94.12 98 VAL A C 1
ATOM 782 O O . VAL A 1 98 ? 2.280 2.932 7.810 1.00 94.12 98 VAL A O 1
ATOM 785 N N . ASN A 1 99 ? 0.898 4.692 7.698 1.00 93.44 99 ASN A N 1
ATOM 786 C CA . ASN A 1 99 ? 1.271 5.286 8.980 1.00 93.44 99 ASN A CA 1
ATOM 787 C C . ASN A 1 99 ? -0.001 5.710 9.718 1.00 93.44 99 ASN A C 1
ATOM 789 O O . ASN A 1 99 ? -0.559 6.777 9.449 1.00 93.44 99 ASN A O 1
ATOM 793 N N . LEU A 1 100 ? -0.477 4.843 10.608 1.00 93.38 100 LEU A N 1
ATOM 794 C CA . LEU A 1 100 ? -1.713 5.019 11.362 1.00 93.38 100 LEU A CA 1
ATOM 795 C C . LEU A 1 100 ? -1.444 4.875 12.858 1.00 93.38 100 LEU A C 1
ATOM 797 O O . LEU A 1 100 ? -0.597 4.098 13.277 1.00 93.38 100 LEU A O 1
ATOM 801 N N . THR A 1 101 ? -2.225 5.593 13.651 1.00 93.69 101 THR A N 1
ATOM 802 C CA . THR A 1 101 ? -2.258 5.510 15.117 1.00 93.69 101 THR A CA 1
ATOM 803 C C . THR A 1 101 ? -3.628 5.022 15.571 1.00 93.69 101 THR A C 1
ATOM 805 O O . THR A 1 101 ? -4.598 5.137 14.816 1.00 93.69 101 THR A O 1
ATOM 808 N N . GLY A 1 102 ? -3.715 4.479 16.783 1.00 92.81 102 GLY A N 1
ATOM 809 C CA . GLY A 1 102 ? -4.941 3.973 17.399 1.00 92.81 102 GLY A CA 1
ATOM 810 C C . GLY A 1 102 ? -5.336 2.554 16.994 1.00 92.81 102 GLY A C 1
ATOM 811 O O . GLY A 1 102 ? -6.470 2.151 17.253 1.00 92.81 102 GLY A O 1
ATOM 812 N N . LEU A 1 103 ? -4.444 1.799 16.346 1.00 90.00 103 LEU A N 1
ATOM 813 C CA . LEU A 1 103 ? -4.696 0.425 15.904 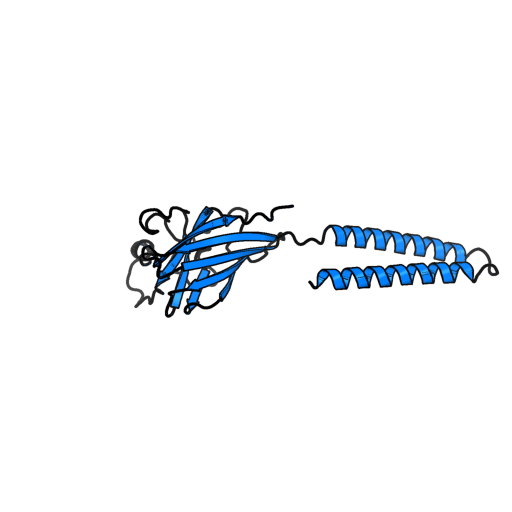1.00 90.00 103 LEU A CA 1
ATOM 814 C C . LEU A 1 103 ? -3.926 -0.580 16.763 1.00 90.00 103 LEU A C 1
ATOM 816 O O . LEU A 1 103 ? -2.715 -0.469 16.933 1.00 90.00 103 LEU A O 1
ATOM 820 N N . SER A 1 104 ? -4.619 -1.609 17.250 1.00 88.44 104 SER A N 1
ATOM 821 C CA . SER A 1 104 ? -4.012 -2.747 17.945 1.00 88.44 104 SER A CA 1
ATOM 822 C C . SER A 1 104 ? -4.288 -4.052 17.200 1.00 88.44 104 SER A C 1
ATOM 824 O O . SER A 1 104 ? -5.410 -4.306 16.762 1.00 88.44 104 SER A O 1
ATOM 826 N N . GLY A 1 105 ? -3.254 -4.880 17.043 1.00 88.62 105 GLY A N 1
ATOM 827 C CA . GLY A 1 105 ? -3.332 -6.144 16.311 1.00 88.62 105 GLY A CA 1
ATOM 828 C C . GLY A 1 105 ? -3.443 -5.977 14.795 1.00 88.62 105 GLY A C 1
ATOM 829 O O . GLY A 1 105 ? -3.124 -4.927 14.239 1.00 88.62 105 GLY A O 1
ATOM 830 N N . ALA A 1 106 ? -3.906 -7.035 14.132 1.00 88.88 106 ALA A N 1
ATOM 831 C CA . ALA A 1 106 ? -3.892 -7.134 12.682 1.00 88.88 106 ALA A CA 1
ATOM 832 C C . ALA A 1 106 ? -5.158 -6.556 12.023 1.00 88.88 106 ALA A C 1
ATOM 834 O O . ALA A 1 106 ? -6.280 -6.888 12.422 1.00 88.88 106 ALA A O 1
ATOM 835 N N . HIS A 1 107 ? -4.972 -5.760 10.969 1.00 88.56 107 HIS A N 1
ATOM 836 C CA . HIS A 1 107 ? -6.043 -5.085 10.227 1.00 88.56 107 HIS A CA 1
ATOM 837 C C . HIS A 1 107 ? -5.826 -5.199 8.722 1.00 88.56 107 HIS A C 1
ATOM 839 O O . HIS A 1 107 ? -4.702 -5.064 8.247 1.00 88.56 107 HIS A O 1
ATOM 845 N N . ASP A 1 108 ? -6.895 -5.424 7.965 1.00 89.44 108 ASP A N 1
ATOM 846 C CA . ASP A 1 108 ? -6.824 -5.520 6.507 1.00 89.44 108 ASP A CA 1
ATOM 847 C C . ASP A 1 108 ? -6.937 -4.127 5.876 1.00 89.44 108 ASP A C 1
ATOM 849 O O . ASP A 1 108 ? -7.810 -3.331 6.237 1.00 89.44 108 ASP A O 1
ATOM 853 N N . VAL A 1 109 ? -6.076 -3.844 4.902 1.00 92.00 109 VAL A N 1
ATOM 854 C CA . VAL A 1 109 ? -6.053 -2.581 4.159 1.00 92.00 109 VAL A CA 1
ATOM 855 C C . VAL A 1 109 ? -6.628 -2.818 2.773 1.00 92.00 109 VAL A C 1
ATOM 857 O O . VAL A 1 109 ? -6.115 -3.629 1.998 1.00 92.00 109 VAL A O 1
ATOM 860 N N . LYS A 1 110 ? -7.708 -2.105 2.445 1.00 92.44 110 LYS A N 1
ATOM 861 C CA . LYS A 1 110 ? -8.434 -2.324 1.192 1.00 92.44 110 LYS A CA 1
ATOM 862 C C . LYS A 1 110 ? -8.760 -1.027 0.469 1.00 92.44 110 LYS A C 1
ATOM 864 O O . LYS A 1 110 ? -9.210 -0.055 1.075 1.00 92.44 110 LYS A O 1
ATOM 869 N N . VAL A 1 111 ? -8.600 -1.044 -0.850 1.00 95.38 111 VAL A N 1
ATOM 870 C CA . VAL A 1 111 ? -9.124 -0.028 -1.763 1.00 95.38 111 VAL A CA 1
ATOM 871 C C . VAL A 1 111 ? -10.532 -0.430 -2.189 1.00 95.38 111 VAL A C 1
ATOM 873 O O . VAL A 1 111 ? -10.760 -1.536 -2.685 1.00 95.38 111 VAL A O 1
ATOM 876 N N . LEU A 1 112 ? -11.478 0.483 -2.018 1.00 94.88 112 LEU A N 1
ATOM 877 C CA . LEU A 1 112 ? -12.885 0.327 -2.365 1.00 94.88 112 LEU A CA 1
ATOM 878 C C . LEU A 1 112 ? -13.220 1.122 -3.629 1.00 94.88 112 LEU A C 1
ATOM 880 O O . LEU A 1 112 ? -12.508 2.049 -4.013 1.00 94.88 112 LEU A O 1
ATOM 884 N N . ASN A 1 113 ? -14.304 0.757 -4.305 1.00 94.00 113 ASN A N 1
ATOM 885 C CA . ASN A 1 113 ? -14.650 1.332 -5.605 1.00 94.00 113 ASN A CA 1
ATOM 886 C C . ASN A 1 113 ? -14.810 2.857 -5.590 1.00 94.00 113 ASN A C 1
ATOM 888 O O . ASN A 1 113 ? -14.416 3.500 -6.567 1.00 94.00 113 ASN A O 1
ATOM 892 N N . TRP A 1 114 ? -15.372 3.423 -4.521 1.00 95.19 114 TRP A N 1
ATOM 893 C CA . TRP A 1 114 ? -15.799 4.819 -4.469 1.00 95.19 114 TRP A CA 1
ATOM 894 C C . TRP A 1 114 ? -15.136 5.579 -3.321 1.00 95.19 114 TRP A C 1
ATOM 896 O O . TRP A 1 114 ? -15.097 5.112 -2.184 1.00 95.19 114 TRP A O 1
ATOM 906 N N . GLY A 1 115 ? -14.670 6.797 -3.600 1.00 96.00 115 GLY A N 1
ATOM 907 C CA . GLY A 1 115 ? -14.217 7.763 -2.595 1.00 96.00 115 GLY A CA 1
ATOM 908 C C . GLY A 1 115 ? -15.372 8.461 -1.871 1.00 96.00 115 GLY A C 1
ATOM 909 O O . GLY A 1 115 ? -15.341 9.675 -1.708 1.00 96.00 115 GLY A O 1
ATOM 910 N N . ASN A 1 116 ? -16.414 7.727 -1.477 1.00 94.31 116 ASN A N 1
ATOM 911 C CA . ASN A 1 116 ? -17.567 8.285 -0.774 1.00 94.31 116 ASN A CA 1
ATOM 912 C C . ASN A 1 116 ? -17.490 7.955 0.721 1.00 94.31 116 ASN A C 1
ATOM 914 O O . ASN A 1 116 ? -17.911 6.889 1.161 1.00 94.31 116 ASN A O 1
ATOM 918 N N . VAL A 1 117 ? -16.942 8.891 1.495 1.00 92.50 117 VAL A N 1
ATOM 919 C CA . VAL A 1 117 ? -16.743 8.753 2.948 1.00 92.50 117 VAL A CA 1
ATOM 920 C C . VAL A 1 117 ? -17.968 9.161 3.779 1.00 92.50 117 VAL A C 1
ATOM 922 O O . VAL A 1 117 ? -17.855 9.306 4.998 1.00 92.50 117 VAL A O 1
ATOM 925 N N . ALA A 1 118 ? -19.129 9.365 3.144 1.00 90.62 118 ALA A N 1
ATOM 926 C CA . ALA A 1 118 ? -20.387 9.574 3.855 1.00 90.62 118 ALA A CA 1
ATOM 927 C C . ALA A 1 118 ? -20.736 8.361 4.734 1.00 90.62 118 ALA A C 1
ATOM 929 O O . ALA A 1 118 ? -20.254 7.249 4.501 1.00 90.62 118 ALA A O 1
ATOM 930 N N . ASP A 1 119 ? -21.568 8.595 5.751 1.00 87.88 119 ASP A N 1
ATOM 931 C CA . ASP A 1 119 ? -22.055 7.578 6.690 1.00 87.88 119 ASP A CA 1
ATOM 932 C C . ASP A 1 119 ? -20.944 6.695 7.271 1.00 87.88 119 ASP A C 1
ATOM 934 O O . ASP A 1 119 ? -21.067 5.477 7.333 1.00 87.88 119 ASP A O 1
ATOM 938 N N . ASN A 1 120 ? -19.828 7.309 7.681 1.00 86.00 120 ASN A N 1
ATOM 939 C CA . ASN A 1 120 ? -18.683 6.606 8.268 1.00 86.00 120 ASN A CA 1
ATOM 940 C C . ASN A 1 120 ? -18.186 5.441 7.394 1.00 86.00 120 ASN A C 1
ATOM 942 O O . ASN A 1 120 ? -18.063 4.314 7.868 1.00 86.00 120 ASN A O 1
ATOM 946 N N . CYS A 1 121 ? -17.872 5.725 6.125 1.00 89.38 121 CYS A N 1
ATOM 947 C CA . CYS A 1 121 ? -17.243 4.783 5.186 1.00 89.38 121 CYS A CA 1
ATOM 948 C C . CYS A 1 121 ? -18.167 3.688 4.620 1.00 89.38 121 CYS A C 1
ATOM 950 O O . CYS A 1 121 ? -17.722 2.888 3.795 1.00 89.38 121 CYS A O 1
ATOM 952 N N . LEU A 1 122 ? -19.446 3.645 5.010 1.00 87.44 122 LEU A N 1
ATOM 953 C CA . LEU A 1 122 ? -20.383 2.605 4.565 1.00 87.44 122 LEU A CA 1
ATOM 954 C C . LEU A 1 122 ? -20.699 2.680 3.062 1.00 87.44 122 LEU A C 1
ATOM 956 O O . LEU A 1 122 ? -20.987 1.665 2.431 1.00 87.44 122 LEU A O 1
ATOM 960 N N . ASN A 1 123 ? -20.581 3.867 2.462 1.00 90.31 123 ASN A N 1
ATOM 961 C CA . ASN A 1 123 ? -20.961 4.120 1.071 1.00 90.31 123 ASN A CA 1
ATOM 962 C C . ASN A 1 123 ? -19.796 4.018 0.068 1.00 90.31 123 ASN A C 1
ATOM 964 O O . ASN A 1 123 ? -19.891 4.539 -1.041 1.00 90.31 123 ASN A O 1
ATOM 968 N N . MET A 1 124 ? -18.695 3.349 0.418 1.00 91.88 124 MET A N 1
ATOM 969 C CA . MET A 1 124 ? -17.492 3.256 -0.430 1.00 91.88 124 MET A CA 1
ATOM 970 C C . MET A 1 124 ? -17.541 2.115 -1.468 1.00 91.88 124 MET A C 1
ATOM 972 O O . MET A 1 124 ? -16.674 2.014 -2.341 1.00 91.88 124 MET A O 1
ATOM 976 N N . GLY A 1 125 ? -18.577 1.274 -1.418 1.00 90.88 125 GLY A N 1
ATOM 977 C CA . GLY A 1 125 ? -18.779 0.155 -2.340 1.00 90.88 125 GLY A CA 1
ATOM 978 C C . GLY A 1 125 ? -17.918 -1.073 -2.014 1.00 90.88 125 GLY A C 1
ATOM 979 O O . GLY A 1 125 ? -17.420 -1.232 -0.907 1.00 90.88 125 GLY A O 1
ATOM 980 N N . LYS A 1 126 ? -17.767 -1.974 -2.994 1.00 90.12 126 LYS A N 1
ATOM 981 C CA . LYS A 1 126 ? -16.994 -3.227 -2.863 1.00 90.12 126 LYS A CA 1
ATOM 982 C C . LYS A 1 126 ? -15.485 -2.998 -3.013 1.00 90.12 126 LYS A C 1
ATOM 984 O O . LYS A 1 126 ? -15.07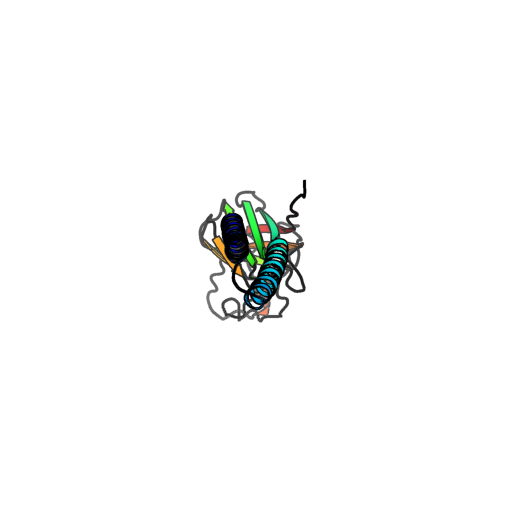0 -1.958 -3.529 1.00 90.12 126 LYS A O 1
ATOM 989 N N . ILE A 1 127 ? -14.682 -4.010 -2.656 1.00 90.81 127 ILE A N 1
ATOM 990 C CA . ILE A 1 127 ? -13.245 -4.057 -2.980 1.00 90.81 127 ILE A CA 1
ATOM 991 C C . ILE A 1 127 ? -13.041 -3.792 -4.472 1.00 90.81 127 ILE A C 1
ATOM 993 O O . ILE A 1 127 ? -13.680 -4.430 -5.315 1.00 90.81 127 ILE A O 1
ATOM 997 N N . PHE A 1 128 ? -12.115 -2.889 -4.786 1.00 94.06 128 PHE A N 1
ATOM 998 C CA . PHE A 1 128 ? -11.737 -2.574 -6.152 1.00 94.06 128 PHE A CA 1
ATOM 999 C C . PHE A 1 128 ? -11.236 -3.829 -6.881 1.00 94.06 128 PHE A C 1
ATOM 1001 O O . PHE A 1 128 ? -10.264 -4.467 -6.479 1.00 94.06 128 PHE A O 1
ATOM 1008 N N . ASN A 1 129 ? -11.935 -4.220 -7.946 1.00 92.81 129 ASN A N 1
ATOM 1009 C CA . ASN A 1 129 ? -11.689 -5.482 -8.640 1.00 92.81 129 ASN A CA 1
ATOM 1010 C C . ASN A 1 129 ? -11.850 -5.321 -10.160 1.00 92.81 129 ASN A C 1
ATOM 1012 O O . ASN A 1 129 ? -12.809 -5.841 -10.741 1.00 92.81 129 ASN A O 1
ATOM 1016 N N . PRO A 1 130 ? -10.947 -4.569 -10.816 1.00 93.56 130 PRO A N 1
ATOM 1017 C CA . PRO A 1 130 ? -11.043 -4.308 -12.249 1.00 93.56 130 PRO A CA 1
ATOM 1018 C C . PRO A 1 130 ? -10.970 -5.597 -13.079 1.00 93.56 130 PRO A C 1
ATOM 1020 O O . PRO A 1 130 ? -11.581 -5.649 -14.146 1.00 93.56 130 PRO A O 1
ATOM 1023 N N . ASP A 1 131 ? -10.289 -6.631 -12.581 1.00 91.12 131 ASP A N 1
ATOM 1024 C CA . ASP A 1 131 ? -10.056 -7.908 -13.273 1.00 91.12 131 ASP A CA 1
ATOM 1025 C C . ASP A 1 131 ? -11.069 -9.003 -12.916 1.00 91.12 131 ASP A C 1
ATOM 1027 O O . ASP A 1 131 ? -10.940 -10.138 -13.362 1.00 91.12 131 ASP A O 1
ATOM 1031 N N . ARG A 1 132 ? -12.114 -8.660 -12.147 1.00 88.81 132 ARG A N 1
ATOM 1032 C CA . ARG A 1 132 ? -13.226 -9.563 -11.790 1.00 88.81 132 ARG A CA 1
ATOM 1033 C C . ARG A 1 132 ? -12.767 -10.871 -11.136 1.00 88.81 132 ARG A C 1
ATOM 1035 O O . ARG A 1 132 ? -13.386 -11.916 -11.313 1.00 88.81 132 ARG A O 1
ATOM 1042 N N . ILE A 1 133 ? -11.719 -10.788 -10.322 1.00 85.25 133 ILE A N 1
ATOM 1043 C CA . ILE A 1 133 ? -11.193 -11.911 -9.553 1.00 85.25 133 ILE A CA 1
ATOM 1044 C C . ILE A 1 133 ? -12.266 -12.444 -8.580 1.00 85.25 133 ILE A C 1
ATOM 1046 O O . ILE A 1 133 ? -12.817 -11.654 -7.791 1.00 85.25 133 ILE A O 1
ATOM 1050 N N . PRO A 1 134 ? -12.563 -13.760 -8.602 1.00 80.19 134 PRO A N 1
ATOM 1051 C CA . PRO A 1 134 ? -13.505 -14.389 -7.681 1.00 80.19 134 PRO A CA 1
ATOM 1052 C C . PRO A 1 134 ? -13.128 -14.178 -6.216 1.00 80.19 134 PRO A C 1
ATOM 1054 O O . PRO A 1 134 ? -11.961 -14.043 -5.854 1.00 80.19 134 PRO A O 1
ATOM 1057 N N . TYR A 1 135 ? -14.134 -14.154 -5.346 1.00 69.44 135 TYR A N 1
ATOM 1058 C CA . TYR A 1 135 ? -13.928 -13.905 -3.919 1.00 69.44 135 TYR A CA 1
ATOM 1059 C C . TYR A 1 135 ? -13.095 -14.994 -3.222 1.00 69.44 135 TYR A C 1
ATOM 1061 O O . TYR A 1 135 ? -12.356 -14.714 -2.277 1.00 69.44 135 TYR A O 1
ATOM 1069 N N . SER A 1 136 ? -13.182 -16.231 -3.707 1.00 65.44 136 SER A N 1
ATOM 1070 C CA . SER A 1 136 ? -12.391 -17.376 -3.250 1.00 65.44 136 SER A CA 1
ATOM 1071 C C . SER A 1 136 ? -10.874 -17.176 -3.340 1.00 65.44 136 SER A C 1
ATOM 1073 O O . SER A 1 136 ? -10.150 -17.842 -2.605 1.00 65.44 136 SER A O 1
ATOM 1075 N N . ASN A 1 137 ? -10.379 -16.245 -4.163 1.00 66.75 137 ASN A N 1
ATOM 1076 C CA . ASN A 1 137 ? -8.946 -16.057 -4.402 1.00 66.75 137 ASN A CA 1
ATOM 1077 C C . ASN A 1 137 ? -8.332 -14.872 -3.631 1.00 66.75 137 ASN A C 1
ATOM 1079 O O . ASN A 1 137 ? -7.510 -14.123 -4.147 1.00 66.75 137 ASN A O 1
ATOM 1083 N N . ILE A 1 138 ? -8.761 -14.651 -2.387 1.00 60.00 138 ILE A N 1
ATOM 1084 C CA . ILE A 1 138 ? -8.374 -13.454 -1.622 1.00 60.00 138 ILE A CA 1
ATOM 1085 C C . ILE A 1 138 ? -6.883 -13.413 -1.233 1.00 60.00 138 ILE A C 1
ATOM 1087 O O . ILE A 1 138 ? -6.331 -12.323 -1.114 1.00 60.00 138 ILE A O 1
ATOM 1091 N N . ASN A 1 139 ? -6.243 -14.583 -1.098 1.00 58.62 139 ASN A N 1
ATOM 1092 C CA . ASN A 1 139 ? -4.844 -14.745 -0.670 1.00 58.62 139 ASN A CA 1
ATOM 1093 C C . ASN A 1 139 ? -3.953 -15.421 -1.727 1.00 58.62 139 ASN A C 1
ATOM 1095 O O . ASN A 1 139 ? -2.817 -15.784 -1.425 1.00 58.62 139 ASN A O 1
ATOM 1099 N N . GLY A 1 140 ? -4.469 -15.681 -2.930 1.00 62.81 140 GLY A N 1
ATOM 1100 C CA . GLY A 1 140 ? -3.650 -16.244 -3.997 1.00 62.81 140 GLY A CA 1
ATOM 1101 C C . GLY A 1 140 ? -2.835 -15.171 -4.710 1.00 62.81 140 GLY A C 1
ATOM 1102 O O . GLY A 1 140 ? -3.051 -13.974 -4.532 1.00 62.81 140 GLY A O 1
ATOM 1103 N N . ILE A 1 141 ? -1.930 -15.623 -5.581 1.00 67.25 141 ILE A N 1
ATOM 1104 C CA . ILE A 1 141 ? -1.173 -14.760 -6.507 1.00 67.25 141 ILE A CA 1
ATOM 1105 C C . ILE A 1 141 ? -2.141 -13.853 -7.291 1.00 67.25 141 ILE A C 1
ATOM 1107 O O . ILE A 1 141 ? -1.871 -12.678 -7.536 1.00 67.25 141 ILE A O 1
ATOM 1111 N N . ASP A 1 142 ? -3.331 -14.378 -7.585 1.00 74.88 142 ASP A N 1
ATOM 1112 C CA . ASP A 1 142 ? -4.427 -13.642 -8.189 1.00 74.88 142 ASP A CA 1
ATOM 1113 C C . ASP A 1 142 ? -5.402 -13.051 -7.167 1.00 74.88 142 ASP A C 1
ATOM 1115 O O . ASP A 1 142 ? -6.577 -13.394 -7.147 1.00 74.88 142 ASP A O 1
ATOM 1119 N N . HIS A 1 143 ? -4.927 -12.109 -6.349 1.00 83.06 143 HIS A N 1
ATOM 1120 C CA . HIS A 1 143 ? -5.790 -11.314 -5.471 1.00 83.06 143 HIS A CA 1
ATOM 1121 C C . HIS A 1 143 ? -6.541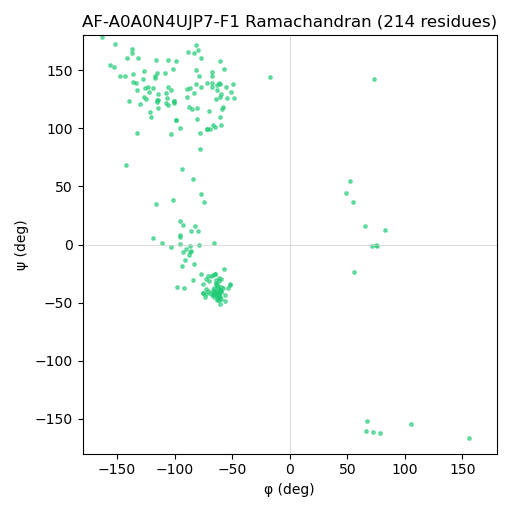 -10.210 -6.239 1.00 83.06 143 HIS A C 1
ATOM 1123 O O . HIS A 1 143 ? -6.161 -9.808 -7.345 1.00 83.06 143 HIS A O 1
ATOM 1129 N N . ARG A 1 144 ? -7.627 -9.698 -5.647 1.00 87.44 144 ARG A N 1
ATOM 1130 C CA . ARG A 1 144 ? -8.309 -8.483 -6.129 1.00 87.44 144 ARG A CA 1
ATOM 1131 C C . ARG A 1 144 ? -7.351 -7.299 -6.008 1.00 87.44 144 ARG A C 1
ATOM 1133 O O . ARG A 1 144 ? -6.730 -7.155 -4.961 1.00 87.44 144 ARG A O 1
ATOM 1140 N N . ALA A 1 145 ? -7.296 -6.423 -7.014 1.00 91.75 145 ALA A N 1
ATOM 1141 C CA . ALA A 1 145 ? -6.395 -5.263 -6.997 1.00 91.75 145 ALA A CA 1
ATOM 1142 C C . ALA A 1 145 ? -6.560 -4.404 -5.731 1.00 91.75 145 ALA A C 1
ATOM 1144 O O . ALA A 1 145 ? -5.592 -3.928 -5.165 1.00 91.75 145 ALA A O 1
ATOM 1145 N N . GLY A 1 146 ? -7.787 -4.238 -5.239 1.00 92.19 146 GLY A N 1
ATOM 1146 C CA . GLY A 1 146 ? -8.050 -3.480 -4.024 1.00 92.19 146 GLY A CA 1
ATOM 1147 C C . GLY A 1 146 ? -7.761 -4.207 -2.713 1.00 92.19 146 GLY A C 1
ATOM 1148 O O . GLY A 1 146 ? -8.009 -3.616 -1.672 1.00 92.19 146 GLY A O 1
ATOM 1149 N N . ASN A 1 147 ? -7.300 -5.457 -2.710 1.00 90.31 147 ASN A N 1
ATOM 1150 C CA . ASN A 1 147 ? -6.880 -6.133 -1.483 1.00 90.31 147 ASN A CA 1
ATOM 1151 C C . ASN A 1 147 ? -5.363 -5.988 -1.317 1.00 90.31 147 ASN A C 1
ATOM 1153 O O . ASN A 1 147 ? -4.628 -6.723 -1.969 1.00 90.31 147 ASN A O 1
ATOM 1157 N N . LEU A 1 148 ? -4.918 -5.058 -0.466 1.00 90.44 148 LEU A N 1
ATOM 1158 C CA . LEU A 1 148 ? -3.491 -4.757 -0.276 1.00 90.44 148 LEU A CA 1
ATOM 1159 C C . LEU A 1 148 ? -2.831 -5.649 0.788 1.00 90.44 148 LEU A C 1
ATOM 1161 O O . LEU A 1 148 ? -1.615 -5.630 0.940 1.00 90.44 148 LEU A O 1
ATOM 1165 N N . GLY A 1 149 ? -3.621 -6.432 1.528 1.00 87.31 149 GLY A N 1
ATOM 1166 C CA . GLY A 1 149 ? -3.139 -7.321 2.582 1.00 87.31 149 GLY A CA 1
ATOM 1167 C C . GLY A 1 149 ? -3.437 -6.804 3.987 1.00 87.31 149 GLY A C 1
ATOM 1168 O O . GLY A 1 149 ? -4.399 -6.064 4.204 1.00 87.31 149 GLY A O 1
ATOM 1169 N N . THR A 1 150 ? -2.624 -7.236 4.948 1.00 87.44 150 THR A N 1
ATOM 1170 C CA . THR A 1 150 ? -2.842 -7.024 6.382 1.00 87.44 150 THR A CA 1
ATOM 1171 C C . THR A 1 150 ? -1.647 -6.297 6.992 1.00 87.44 150 THR A C 1
ATOM 1173 O O . THR A 1 150 ? -0.519 -6.744 6.815 1.00 87.44 150 THR A O 1
ATOM 1176 N N . ILE A 1 151 ? -1.905 -5.242 7.762 1.00 89.00 151 ILE A N 1
ATOM 1177 C CA . ILE A 1 151 ? -0.922 -4.553 8.613 1.00 89.00 151 ILE A CA 1
ATOM 1178 C C . ILE A 1 151 ? -1.057 -5.027 10.065 1.00 89.00 151 ILE A C 1
ATOM 1180 O O . ILE A 1 151 ? -2.127 -5.498 10.459 1.00 89.00 151 ILE A O 1
ATOM 1184 N N . ASP A 1 152 ? -0.011 -4.872 10.879 1.00 87.25 152 ASP A N 1
ATOM 1185 C CA . ASP A 1 152 ? -0.046 -5.183 12.316 1.00 87.25 152 ASP A CA 1
ATOM 1186 C C . ASP A 1 152 ? 0.293 -3.958 13.184 1.00 87.25 152 ASP A C 1
ATOM 1188 O O . ASP A 1 152 ? 1.420 -3.452 13.187 1.00 87.25 152 ASP A O 1
ATOM 1192 N N . GLY A 1 153 ? -0.703 -3.497 13.943 1.00 77.81 153 GLY A N 1
ATOM 1193 C CA . GLY A 1 153 ? -0.622 -2.363 14.859 1.00 77.81 153 GLY A CA 1
ATOM 1194 C C . GLY A 1 153 ? -0.419 -1.006 14.177 1.00 77.81 153 GLY A C 1
ATOM 1195 O O . GLY A 1 153 ? -0.824 -0.777 13.041 1.00 77.81 153 GLY A O 1
ATOM 1196 N N . GLU A 1 154 ? 0.223 -0.091 14.902 1.00 67.44 154 GLU A N 1
ATOM 1197 C CA . GLU A 1 154 ? 0.519 1.289 14.478 1.00 67.44 154 GLU A CA 1
ATOM 1198 C C . GLU A 1 154 ? 1.779 1.404 13.598 1.00 67.44 154 GLU A C 1
ATOM 1200 O O . GLU A 1 154 ? 2.381 2.472 13.470 1.00 67.44 154 GLU A O 1
ATOM 1205 N N . LYS A 1 155 ? 2.264 0.287 13.049 1.00 65.88 155 LYS A N 1
ATOM 1206 C CA . LYS A 1 155 ? 3.581 0.255 12.414 1.00 65.88 155 LYS A CA 1
ATOM 1207 C C . LYS A 1 155 ? 3.556 0.850 11.013 1.00 65.88 155 LYS A C 1
ATOM 1209 O O . LYS A 1 155 ? 2.618 0.667 10.243 1.00 65.88 155 LYS A O 1
ATOM 1214 N N . PHE A 1 156 ? 4.668 1.510 10.695 1.00 65.38 156 PHE A N 1
ATOM 1215 C CA . PHE A 1 156 ? 5.055 1.817 9.329 1.00 65.38 156 PHE A CA 1
ATOM 1216 C C . PHE A 1 156 ? 5.223 0.506 8.564 1.00 65.38 156 PHE A C 1
ATOM 1218 O O . PHE A 1 156 ? 6.165 -0.243 8.830 1.00 65.38 156 PHE A O 1
ATOM 1225 N N . ASP A 1 157 ? 4.308 0.243 7.639 1.00 76.19 157 ASP A N 1
ATOM 1226 C CA . ASP A 1 157 ? 4.384 -0.908 6.747 1.00 76.19 157 ASP A CA 1
ATOM 1227 C C . ASP A 1 157 ? 4.501 -0.446 5.295 1.00 76.19 157 ASP A C 1
ATOM 1229 O O . ASP A 1 157 ? 3.949 0.597 4.919 1.00 76.19 157 ASP A O 1
ATOM 1233 N N . VAL A 1 158 ? 5.251 -1.203 4.495 1.00 77.88 158 VAL A N 1
ATOM 1234 C CA . VAL A 1 158 ? 5.476 -0.931 3.074 1.00 77.88 158 VAL A CA 1
ATOM 1235 C C . VAL A 1 158 ? 4.971 -2.113 2.266 1.00 77.88 158 VAL A C 1
ATOM 1237 O O . VAL A 1 158 ? 5.586 -3.176 2.237 1.00 77.88 158 VAL A O 1
ATOM 1240 N N . ILE A 1 159 ? 3.874 -1.891 1.554 1.00 82.44 159 ILE A N 1
ATOM 1241 C CA . ILE A 1 159 ? 3.272 -2.868 0.653 1.00 82.44 159 ILE A CA 1
ATOM 1242 C C . ILE A 1 159 ? 3.691 -2.495 -0.767 1.00 82.44 159 ILE A C 1
ATOM 1244 O O . ILE A 1 159 ? 3.422 -1.386 -1.221 1.00 82.44 159 ILE A O 1
ATOM 1248 N N . ASN A 1 160 ? 4.349 -3.409 -1.476 1.00 85.50 160 ASN A N 1
ATOM 1249 C CA . ASN A 1 160 ? 4.639 -3.237 -2.898 1.00 85.50 160 ASN A CA 1
ATOM 1250 C C . ASN A 1 160 ? 3.602 -4.019 -3.701 1.00 85.50 160 ASN A C 1
ATOM 1252 O O . ASN A 1 160 ? 3.641 -5.248 -3.723 1.00 85.50 160 ASN A O 1
ATOM 1256 N N . ASP A 1 161 ? 2.677 -3.307 -4.341 1.00 87.50 161 ASP A N 1
ATOM 1257 C CA . ASP A 1 161 ? 1.555 -3.906 -5.061 1.00 87.50 161 ASP A CA 1
ATOM 1258 C C . ASP A 1 161 ? 1.663 -3.631 -6.566 1.00 87.50 161 ASP A C 1
ATOM 1260 O O . ASP A 1 161 ? 1.778 -2.485 -7.005 1.00 87.50 161 ASP A O 1
ATOM 1264 N N . ALA A 1 162 ? 1.645 -4.699 -7.365 1.00 89.81 162 ALA A N 1
ATOM 1265 C CA . ALA A 1 162 ? 1.759 -4.624 -8.822 1.00 89.81 162 ALA A CA 1
ATOM 1266 C C . ALA A 1 162 ? 0.398 -4.565 -9.545 1.00 89.81 162 ALA A C 1
ATOM 1268 O O . ALA A 1 162 ? 0.360 -4.405 -10.765 1.00 89.81 162 ALA A O 1
ATOM 1269 N N . LYS A 1 163 ? -0.723 -4.719 -8.829 1.00 91.31 163 LYS A N 1
ATOM 1270 C CA . LYS A 1 163 ? -2.076 -4.705 -9.402 1.00 91.31 163 LYS A CA 1
ATOM 1271 C C . LYS A 1 163 ? -2.688 -3.316 -9.382 1.00 91.31 163 LYS A C 1
ATOM 1273 O O . LYS A 1 163 ? -3.396 -2.964 -10.330 1.00 91.31 163 LYS A O 1
ATOM 1278 N N . ILE A 1 164 ? -2.441 -2.531 -8.337 1.00 94.44 164 ILE A N 1
ATOM 1279 C CA . ILE A 1 164 ? -2.849 -1.126 -8.296 1.00 94.44 164 ILE A CA 1
ATOM 1280 C C . ILE A 1 164 ? -1.858 -0.233 -9.037 1.00 94.44 164 ILE A C 1
ATOM 1282 O O . ILE A 1 164 ? -0.655 -0.479 -9.094 1.00 94.44 164 ILE A O 1
ATOM 1286 N N . SER A 1 165 ? -2.385 0.857 -9.580 1.00 95.06 165 SER A N 1
ATOM 1287 C CA . SER A 1 165 ? -1.589 1.924 -10.172 1.00 95.06 165 SER A CA 1
ATOM 1288 C C . SER A 1 165 ? -2.140 3.278 -9.741 1.00 95.06 165 SER A C 1
ATOM 1290 O O . SER A 1 165 ? -3.263 3.397 -9.248 1.00 95.06 165 SER A O 1
ATOM 1292 N N . LEU A 1 166 ? -1.356 4.331 -9.934 1.00 95.25 166 LEU A N 1
ATOM 1293 C CA . LEU A 1 166 ? -1.802 5.716 -9.824 1.00 95.25 166 LEU A CA 1
ATOM 1294 C C . LEU A 1 166 ? -2.317 6.270 -11.165 1.00 95.25 166 LEU A C 1
ATOM 1296 O O . LEU A 1 166 ? -2.887 7.365 -11.206 1.00 95.25 166 LEU A O 1
ATOM 1300 N N . VAL A 1 167 ? -2.222 5.494 -12.249 1.00 92.88 167 VAL A N 1
ATOM 1301 C CA . VAL A 1 167 ? -2.661 5.848 -13.607 1.00 92.88 167 VAL A CA 1
ATOM 1302 C C . VAL A 1 167 ? -3.400 4.694 -14.300 1.00 92.88 167 VAL A C 1
ATOM 1304 O O . VAL A 1 167 ? -3.428 3.563 -13.825 1.00 92.88 167 VAL A O 1
ATOM 1307 N N . GLY A 1 168 ? -4.052 4.990 -15.427 1.00 93.12 168 GLY A N 1
ATOM 1308 C CA . GLY A 1 168 ? -4.702 3.981 -16.268 1.00 93.12 168 GLY A CA 1
ATOM 1309 C C . GLY A 1 168 ? -5.906 3.273 -15.629 1.00 93.12 168 GLY A C 1
ATOM 1310 O O . GLY A 1 168 ? -6.526 3.766 -14.686 1.00 93.12 168 GLY A O 1
ATOM 1311 N N . ARG A 1 169 ? -6.254 2.099 -16.175 1.00 93.62 169 ARG A N 1
ATOM 1312 C CA . ARG A 1 169 ? -7.442 1.308 -15.788 1.00 93.62 169 ARG A CA 1
ATOM 1313 C C . ARG A 1 169 ? -7.441 0.902 -14.311 1.00 93.62 169 ARG A C 1
ATOM 1315 O O . ARG A 1 169 ? -8.496 0.907 -13.680 1.00 93.62 169 ARG A O 1
ATOM 1322 N N . ASN A 1 170 ? -6.266 0.597 -13.765 1.00 94.50 170 ASN A N 1
ATOM 1323 C CA . ASN A 1 170 ? -6.105 0.179 -12.373 1.00 94.50 170 ASN A CA 1
ATOM 1324 C C . ASN A 1 170 ? -5.806 1.356 -11.431 1.00 94.50 170 ASN A C 1
ATOM 1326 O O . ASN A 1 170 ? -5.364 1.141 -10.302 1.00 94.50 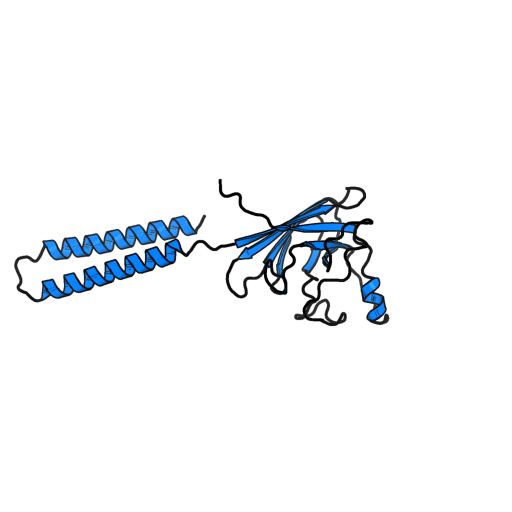170 ASN A O 1
ATOM 1330 N N . SER A 1 171 ? -6.061 2.595 -11.878 1.00 96.06 171 SER A N 1
ATOM 1331 C CA . SER A 1 171 ? -5.865 3.783 -11.055 1.00 96.06 171 SER A CA 1
ATOM 1332 C C . SER A 1 171 ? -6.721 3.733 -9.788 1.00 96.06 171 SER A C 1
ATOM 1334 O O . SER A 1 171 ? -7.941 3.519 -9.842 1.00 96.06 171 SER A O 1
ATOM 1336 N N . VAL A 1 172 ? -6.076 3.976 -8.647 1.00 97.56 172 VAL A N 1
ATOM 1337 C CA . VAL A 1 172 ? -6.730 4.110 -7.337 1.00 97.56 172 VAL A CA 1
ATOM 1338 C C . VAL A 1 172 ? -7.017 5.562 -6.952 1.00 97.56 172 VAL A C 1
ATOM 1340 O O . VAL A 1 172 ? -7.583 5.824 -5.896 1.00 97.56 172 VAL A O 1
ATOM 1343 N N . ILE A 1 173 ? -6.676 6.526 -7.806 1.00 97.75 173 ILE A N 1
ATOM 1344 C CA . ILE A 1 173 ? -6.963 7.942 -7.558 1.00 97.75 173 ILE A CA 1
ATOM 1345 C C . ILE A 1 173 ? -8.478 8.176 -7.490 1.00 97.75 173 ILE A C 1
ATOM 1347 O O . ILE A 1 173 ? -9.229 7.705 -8.342 1.00 97.75 173 ILE A O 1
ATOM 1351 N N . GLY A 1 174 ? -8.926 8.914 -6.472 1.00 97.75 174 GLY A N 1
ATOM 1352 C CA . GLY A 1 174 ? -10.340 9.204 -6.211 1.00 97.75 174 GLY A CA 1
ATOM 1353 C C . GLY A 1 174 ? -11.119 8.033 -5.606 1.00 97.75 174 GLY A C 1
ATOM 1354 O O . GLY A 1 174 ? -12.308 8.170 -5.313 1.00 97.75 174 GLY A O 1
ATOM 1355 N N . ARG A 1 175 ? -10.470 6.883 -5.403 1.00 97.81 175 ARG A N 1
ATOM 1356 C CA . ARG A 1 175 ? -11.067 5.729 -4.735 1.00 97.81 175 ARG A CA 1
ATOM 1357 C C . ARG A 1 175 ? -10.967 5.851 -3.227 1.00 97.81 175 ARG A C 1
ATOM 1359 O O . ARG A 1 175 ? -10.223 6.663 -2.674 1.00 97.81 175 ARG A O 1
ATOM 1366 N N . GLY A 1 176 ? -11.754 5.014 -2.578 1.00 96.81 176 GLY A N 1
ATOM 1367 C CA . GLY A 1 176 ? -11.762 4.886 -1.145 1.00 96.81 176 GLY A CA 1
ATOM 1368 C C . GLY A 1 176 ? -10.639 3.985 -0.643 1.00 96.81 176 GLY A C 1
ATOM 1369 O O . GLY A 1 176 ? -10.419 2.929 -1.223 1.00 96.81 176 GLY A O 1
ATOM 1370 N N . LEU A 1 177 ? -9.970 4.357 0.444 1.00 96.56 177 LEU A N 1
ATOM 1371 C CA . LEU A 1 177 ? -9.080 3.473 1.198 1.00 96.56 177 LEU A CA 1
ATOM 1372 C C . LEU A 1 177 ? -9.679 3.246 2.582 1.00 96.56 177 LEU A C 1
ATOM 1374 O O . LEU A 1 177 ? -10.043 4.213 3.250 1.00 96.56 177 LEU A O 1
ATOM 1378 N N . ALA A 1 178 ? -9.787 1.992 3.001 1.00 94.44 178 ALA A N 1
ATOM 1379 C CA . ALA A 1 178 ? -10.447 1.610 4.238 1.00 94.44 178 ALA A CA 1
ATOM 1380 C C . ALA A 1 178 ? -9.644 0.556 5.007 1.00 94.44 178 ALA A C 1
ATOM 1382 O O . ALA A 1 178 ? -8.985 -0.306 4.420 1.00 94.44 178 ALA A O 1
ATOM 1383 N N . ILE A 1 179 ? -9.730 0.650 6.331 1.00 92.75 179 ILE A N 1
ATOM 1384 C CA . ILE A 1 179 ? -9.109 -0.265 7.286 1.00 92.75 179 ILE A CA 1
ATOM 1385 C C . ILE A 1 179 ? -10.202 -1.131 7.891 1.00 92.75 179 ILE A C 1
ATOM 1387 O O . ILE A 1 179 ? -11.186 -0.613 8.420 1.00 92.75 179 ILE A O 1
ATOM 1391 N N . PHE A 1 180 ? -10.024 -2.440 7.818 1.00 89.88 180 PHE A N 1
ATOM 1392 C CA . PHE A 1 180 ? -10.966 -3.430 8.316 1.00 89.88 180 PHE A CA 1
ATOM 1393 C C . PHE A 1 180 ? -10.327 -4.216 9.461 1.00 89.88 180 PHE A C 1
ATOM 1395 O O . PHE A 1 180 ? -9.126 -4.482 9.411 1.00 89.88 180 PHE A O 1
ATOM 1402 N N . PRO A 1 181 ? -11.104 -4.674 10.455 1.00 86.81 181 PRO A N 1
ATOM 1403 C CA . PRO A 1 181 ? -10.596 -5.687 11.364 1.00 86.81 181 PRO A CA 1
ATOM 1404 C C . PRO A 1 181 ? -10.275 -6.947 10.554 1.00 86.81 181 PRO A C 1
ATOM 1406 O O . PRO A 1 181 ? -11.039 -7.308 9.647 1.00 86.81 181 PRO A O 1
ATOM 1409 N N . LYS A 1 182 ? -9.153 -7.608 10.866 1.00 79.81 182 LYS A N 1
ATOM 1410 C CA . LYS A 1 182 ? -8.726 -8.808 10.139 1.00 79.81 182 LYS A CA 1
ATOM 1411 C C . LYS A 1 182 ? -9.832 -9.857 10.125 1.00 79.81 182 LYS A C 1
ATOM 1413 O O . LYS A 1 182 ? -10.312 -10.304 11.170 1.00 79.81 182 LYS A O 1
ATOM 1418 N N . ASN A 1 183 ? -10.186 -10.308 8.927 1.00 64.81 183 ASN A N 1
ATOM 1419 C CA . ASN A 1 183 ? -11.135 -11.398 8.768 1.00 64.81 183 ASN A CA 1
ATOM 1420 C C . ASN A 1 183 ? -10.508 -12.731 9.196 1.00 64.81 183 ASN A C 1
ATOM 1422 O O . ASN A 1 183 ? -9.827 -13.399 8.418 1.00 64.81 183 ASN A O 1
ATOM 1426 N N . VAL A 1 184 ? -10.800 -13.184 10.416 1.00 51.31 184 VAL A N 1
ATOM 1427 C CA . VAL A 1 184 ? -10.600 -14.590 10.793 1.00 51.31 184 VAL A CA 1
ATOM 1428 C C . VAL A 1 184 ? -11.756 -15.391 10.194 1.00 51.31 184 VAL A C 1
ATOM 1430 O O . VAL A 1 184 ? -12.760 -15.646 10.860 1.00 51.31 184 VAL A O 1
ATOM 1433 N N . ARG A 1 185 ? -11.671 -15.768 8.910 1.00 52.81 185 ARG A N 1
ATOM 1434 C CA . ARG A 1 185 ? -12.668 -16.680 8.324 1.00 52.81 185 ARG A CA 1
ATOM 1435 C C . ARG A 1 185 ? -12.572 -18.039 9.015 1.00 52.81 185 ARG A C 1
ATOM 1437 O O . ARG A 1 185 ? -11.713 -18.856 8.701 1.00 52.81 185 ARG A O 1
ATOM 1444 N N . LYS A 1 186 ? -13.494 -18.286 9.945 1.00 35.19 186 LYS A N 1
ATOM 1445 C CA . LYS A 1 186 ? -13.823 -19.628 10.429 1.00 35.19 186 LYS A CA 1
ATOM 1446 C C . LYS A 1 186 ? -14.589 -20.370 9.330 1.00 35.19 186 LYS A C 1
ATOM 1448 O O . LYS A 1 186 ? -15.791 -20.189 9.213 1.00 35.19 186 LYS A O 1
ATOM 1453 N N . GLY A 1 187 ? -13.900 -21.223 8.576 1.00 40.12 187 GLY A N 1
ATOM 1454 C CA . GLY A 1 187 ? -14.511 -22.341 7.844 1.00 40.12 187 GLY A CA 1
ATOM 1455 C C . GLY A 1 187 ? -15.330 -21.996 6.587 1.00 40.12 187 GLY A C 1
ATOM 1456 O O . GLY A 1 187 ? -16.057 -21.013 6.503 1.00 40.12 187 GLY A O 1
ATOM 1457 N N . ASN A 1 188 ? -15.210 -22.860 5.582 1.00 41.25 188 ASN A N 1
ATOM 1458 C CA . ASN A 1 188 ? -15.707 -22.710 4.209 1.00 41.25 188 ASN A CA 1
ATOM 1459 C C . ASN A 1 188 ? -17.234 -22.883 4.017 1.00 41.25 188 ASN A C 1
ATOM 1461 O O . ASN A 1 188 ? -17.655 -23.450 3.014 1.00 41.25 188 ASN A O 1
ATOM 1465 N N . THR A 1 189 ? -18.095 -22.441 4.936 1.00 48.38 189 THR A N 1
ATOM 1466 C CA . THR A 1 189 ? -19.532 -22.808 4.886 1.00 48.38 189 THR A CA 1
ATOM 1467 C C . THR A 1 189 ? -20.486 -21.733 4.373 1.00 48.38 189 THR A C 1
ATOM 1469 O O . THR A 1 189 ? -21.676 -22.003 4.227 1.00 48.38 189 THR A O 1
ATOM 1472 N N . VAL A 1 190 ? -20.013 -20.530 4.045 1.00 43.91 190 VAL A N 1
ATOM 1473 C CA . VAL A 1 190 ? -20.905 -19.422 3.675 1.00 43.91 190 VAL A CA 1
ATOM 1474 C C . VAL A 1 190 ? -20.690 -19.019 2.211 1.00 43.91 190 VAL A C 1
ATOM 1476 O O . VAL A 1 190 ? -19.576 -18.685 1.806 1.00 43.91 190 VAL A O 1
ATOM 1479 N N . LYS A 1 191 ? -21.773 -19.080 1.418 1.00 44.94 191 LYS A N 1
ATOM 1480 C CA . LYS A 1 191 ? -21.813 -18.793 -0.029 1.00 44.94 191 LYS A CA 1
ATOM 1481 C C . LYS A 1 191 ? -21.120 -17.460 -0.352 1.00 44.94 191 LYS A C 1
ATOM 1483 O O . LYS A 1 191 ? -21.325 -16.464 0.342 1.00 44.94 191 LYS A O 1
ATOM 1488 N N . GLU A 1 192 ? -20.338 -17.426 -1.432 1.00 49.12 192 GLU A N 1
ATOM 1489 C CA . GLU A 1 192 ? -19.514 -16.267 -1.828 1.00 49.12 192 GLU A CA 1
ATOM 1490 C C . GLU A 1 192 ? -20.297 -14.945 -1.911 1.00 49.12 192 GLU A C 1
ATOM 1492 O O . GLU A 1 192 ? -19.774 -13.902 -1.528 1.00 49.12 192 GLU A O 1
ATOM 1497 N N . HIS A 1 193 ? -21.569 -14.983 -2.327 1.00 42.28 193 HIS A N 1
ATOM 1498 C CA . HIS A 1 193 ? -22.412 -13.788 -2.452 1.00 42.28 193 HIS A CA 1
ATOM 1499 C C . HIS A 1 193 ? -22.686 -13.067 -1.131 1.00 42.28 193 HIS A C 1
ATOM 1501 O O . HIS A 1 193 ? -22.747 -11.841 -1.106 1.00 42.28 193 HIS A O 1
ATOM 1507 N N . THR A 1 194 ? -22.835 -13.806 -0.033 1.00 41.50 194 THR A N 1
ATOM 1508 C CA . THR A 1 194 ? -23.048 -13.200 1.287 1.00 41.50 194 THR A CA 1
ATOM 1509 C C . THR A 1 194 ? -21.773 -12.557 1.819 1.00 41.50 194 THR A C 1
ATOM 1511 O O . THR A 1 194 ? -21.836 -11.546 2.506 1.00 41.50 194 THR A O 1
ATOM 1514 N N . LEU A 1 195 ? -20.602 -13.070 1.444 1.00 46.88 195 LEU A N 1
ATOM 1515 C CA . LEU A 1 195 ? -19.331 -12.592 1.987 1.00 46.88 195 LEU A CA 1
ATOM 1516 C C . LEU A 1 195 ? -18.879 -11.263 1.389 1.00 46.88 195 LEU A C 1
ATOM 1518 O O . LEU A 1 195 ? -18.193 -10.511 2.070 1.00 46.88 195 LEU A O 1
ATOM 1522 N N . GLU A 1 196 ? -19.305 -10.929 0.168 1.00 47.62 196 GLU A N 1
ATOM 1523 C CA . GLU A 1 196 ? -19.018 -9.609 -0.405 1.00 47.62 196 GLU A CA 1
ATOM 1524 C C . GLU A 1 196 ? -19.687 -8.456 0.353 1.00 47.62 196 GLU A C 1
ATOM 1526 O O . GLU A 1 196 ? -19.184 -7.339 0.287 1.00 47.62 196 GLU A O 1
ATOM 1531 N N . MET A 1 197 ? -20.803 -8.705 1.049 1.00 40.53 197 MET A N 1
ATOM 1532 C CA . MET A 1 197 ? -21.462 -7.697 1.894 1.00 40.53 197 MET A CA 1
ATOM 1533 C C . MET A 1 197 ? -21.014 -7.755 3.358 1.00 40.53 197 MET A C 1
ATOM 1535 O O . MET A 1 197 ? -21.217 -6.800 4.096 1.00 40.53 197 MET A O 1
ATOM 1539 N N . LEU A 1 198 ? -20.421 -8.875 3.778 1.00 47.00 198 LEU A N 1
ATOM 1540 C CA . LEU A 1 198 ? -20.033 -9.164 5.162 1.00 47.00 198 LEU A CA 1
ATOM 1541 C C . LEU A 1 198 ? -18.571 -8.831 5.469 1.00 47.00 198 LEU A C 1
ATOM 1543 O O . LEU A 1 198 ? -18.083 -9.161 6.549 1.00 47.00 198 LEU A O 1
ATOM 1547 N N . GLU A 1 199 ? -17.851 -8.185 4.554 1.00 56.69 199 GLU A N 1
ATOM 1548 C CA . GLU A 1 199 ? -16.564 -7.605 4.908 1.00 56.69 199 GLU A CA 1
ATOM 1549 C C . GLU A 1 199 ? -16.823 -6.459 5.884 1.00 56.69 199 GLU A C 1
ATOM 1551 O O . GLU A 1 199 ? -17.330 -5.421 5.481 1.00 56.69 199 GLU A O 1
ATOM 1556 N N . ASN A 1 200 ? -16.564 -6.740 7.163 1.00 62.25 200 ASN A N 1
ATOM 1557 C CA . ASN A 1 200 ? -16.730 -5.912 8.359 1.00 62.25 200 ASN A CA 1
ATOM 1558 C C . ASN A 1 200 ? -16.889 -4.403 8.116 1.00 62.25 200 ASN A C 1
ATOM 1560 O O . ASN A 1 200 ? -16.187 -3.822 7.305 1.00 62.25 200 ASN A O 1
ATOM 1564 N N . THR A 1 201 ? -17.713 -3.716 8.906 1.00 82.81 201 THR A N 1
ATOM 1565 C CA . THR A 1 201 ? -17.750 -2.244 8.889 1.00 82.81 201 THR A CA 1
ATOM 1566 C C . THR A 1 201 ? -16.329 -1.659 8.985 1.00 82.81 201 THR A C 1
ATOM 1568 O O . THR A 1 201 ? -15.603 -2.021 9.920 1.00 82.81 201 THR A O 1
ATOM 1571 N N . PRO A 1 202 ? -15.910 -0.782 8.050 1.00 90.25 202 PRO A N 1
ATOM 1572 C CA . PRO A 1 202 ? -14.598 -0.152 8.114 1.00 90.25 202 PRO A CA 1
ATOM 1573 C C . PRO A 1 202 ? -14.386 0.566 9.450 1.00 90.25 202 PRO A C 1
ATOM 1575 O O . PRO A 1 202 ? -15.255 1.301 9.915 1.00 90.25 202 PRO A O 1
ATOM 1578 N N . ILE A 1 203 ? -13.211 0.389 10.050 1.00 91.75 203 ILE A N 1
ATOM 1579 C CA . ILE A 1 203 ? -12.804 1.083 11.282 1.00 91.75 203 ILE A CA 1
ATOM 1580 C C . ILE A 1 203 ? -12.505 2.550 10.973 1.00 91.75 203 ILE A C 1
ATOM 1582 O O . ILE A 1 203 ? -12.855 3.452 11.736 1.00 91.75 203 ILE A O 1
ATOM 1586 N N . ALA A 1 204 ? -11.823 2.783 9.855 1.00 94.44 204 ALA A N 1
ATOM 1587 C CA . ALA A 1 204 ? -11.396 4.093 9.402 1.00 94.44 204 ALA A CA 1
ATOM 1588 C C . ALA A 1 204 ? -11.276 4.107 7.880 1.00 94.44 204 ALA A C 1
ATOM 1590 O O . ALA A 1 204 ? -11.007 3.073 7.262 1.00 94.44 204 ALA A O 1
ATOM 1591 N N . CYS A 1 205 ? -11.439 5.280 7.275 1.00 96.38 205 CYS A N 1
ATOM 1592 C CA . CYS A 1 205 ? -11.277 5.430 5.836 1.00 96.38 205 CYS A CA 1
ATOM 1593 C C . CYS A 1 205 ? -10.822 6.826 5.417 1.00 96.38 205 CYS A C 1
ATOM 1595 O O . CYS A 1 205 ? -10.776 7.761 6.220 1.00 96.38 205 CYS A O 1
ATOM 1597 N N . GLY A 1 206 ? -10.513 6.948 4.129 1.00 97.31 206 GLY A N 1
ATOM 1598 C CA . GLY A 1 206 ? -10.213 8.198 3.450 1.00 97.31 206 GLY A CA 1
ATOM 1599 C C . GLY A 1 206 ? -10.304 8.061 1.935 1.00 97.31 206 GLY A C 1
ATOM 1600 O O . GLY A 1 206 ? -10.579 6.985 1.400 1.00 97.31 206 GLY A O 1
ATOM 1601 N N . ILE A 1 207 ? -10.066 9.171 1.243 1.00 98.06 207 ILE A N 1
ATOM 1602 C CA . ILE A 1 207 ? -10.044 9.242 -0.221 1.00 98.06 207 ILE A CA 1
ATOM 1603 C C . ILE A 1 207 ? -8.591 9.364 -0.670 1.00 98.06 207 ILE A C 1
ATOM 1605 O O . ILE A 1 207 ? -7.832 10.147 -0.097 1.00 98.06 207 ILE A O 1
ATOM 1609 N N . ILE A 1 208 ? -8.209 8.610 -1.698 1.00 98.44 208 ILE A N 1
ATOM 1610 C CA . ILE A 1 208 ? -6.868 8.672 -2.282 1.00 98.44 208 ILE A CA 1
ATOM 1611 C C . ILE A 1 208 ? -6.791 9.878 -3.227 1.00 98.44 208 ILE A C 1
ATOM 1613 O O . ILE A 1 208 ? -7.371 9.873 -4.315 1.00 98.44 208 ILE A O 1
ATOM 1617 N N . GLY A 1 209 ? -6.071 10.919 -2.815 1.00 97.62 209 GLY A N 1
ATOM 1618 C CA . GLY A 1 209 ? -5.832 12.136 -3.590 1.00 97.62 209 GLY A CA 1
ATOM 1619 C C . GLY A 1 209 ? -4.450 12.150 -4.238 1.00 97.62 209 GLY A C 1
ATOM 1620 O O . GLY A 1 209 ? -3.501 11.573 -3.711 1.00 97.62 209 GLY A O 1
ATOM 1621 N N . ARG A 1 210 ? -4.310 12.829 -5.381 1.00 95.75 210 ARG A N 1
ATOM 1622 C CA . ARG A 1 210 ? -2.996 13.057 -6.005 1.00 95.75 210 ARG A CA 1
ATOM 1623 C C . ARG A 1 210 ? -2.193 14.063 -5.188 1.00 95.75 210 ARG A C 1
ATOM 1625 O O . ARG A 1 210 ? -2.729 15.085 -4.775 1.00 95.75 210 ARG A O 1
ATOM 1632 N N . VAL A 1 211 ? -0.900 13.803 -5.033 1.00 92.75 211 VAL A N 1
ATOM 1633 C CA . VAL A 1 211 ? 0.055 14.782 -4.507 1.00 92.75 211 VAL A CA 1
ATOM 1634 C C . VAL A 1 211 ? 0.762 15.399 -5.704 1.00 92.75 211 VAL A C 1
ATOM 1636 O O . VAL A 1 211 ? 1.563 14.740 -6.368 1.00 92.75 211 VAL A O 1
ATOM 1639 N N . MET A 1 212 ? 0.435 16.651 -6.010 1.00 78.31 212 MET A N 1
ATOM 1640 C CA . MET A 1 212 ? 1.187 17.428 -6.989 1.00 78.31 212 MET A CA 1
ATOM 1641 C C . MET A 1 212 ? 2.399 18.026 -6.284 1.00 78.31 212 MET A C 1
ATOM 1643 O O . MET A 1 212 ? 2.273 18.614 -5.213 1.00 78.31 212 MET A O 1
ATOM 1647 N N . LYS A 1 213 ? 3.583 17.860 -6.872 1.00 62.53 213 LYS A N 1
ATOM 1648 C CA . LYS A 1 213 ? 4.734 18.666 -6.476 1.00 62.53 213 LYS A CA 1
ATOM 1649 C C . LYS A 1 213 ? 4.443 20.083 -6.964 1.00 62.53 213 LYS A C 1
ATOM 1651 O O . LYS A 1 213 ? 4.332 20.278 -8.173 1.00 62.53 213 LYS A O 1
ATOM 1656 N N . GLU A 1 214 ? 4.279 21.034 -6.051 1.00 52.88 214 GLU A N 1
ATOM 1657 C CA . GLU A 1 214 ? 4.318 22.447 -6.422 1.00 52.88 214 GLU A CA 1
ATOM 1658 C C . GLU A 1 214 ? 5.690 22.702 -7.054 1.00 52.88 214 GLU A C 1
ATOM 1660 O O . GLU A 1 214 ? 6.735 22.459 -6.444 1.00 52.88 214 GLU A O 1
ATOM 1665 N N . ILE A 1 215 ? 5.685 23.075 -8.331 1.00 39.03 215 ILE A N 1
ATOM 1666 C CA . ILE A 1 215 ? 6.844 23.694 -8.957 1.00 39.03 215 ILE A CA 1
ATOM 1667 C C . ILE A 1 215 ? 6.796 25.135 -8.450 1.00 39.03 215 ILE A C 1
ATOM 1669 O O . ILE A 1 215 ? 5.994 25.923 -8.948 1.00 39.03 215 ILE A O 1
ATOM 1673 N N . CYS A 1 216 ? 7.550 25.425 -7.390 1.00 31.50 216 CYS A N 1
ATOM 1674 C CA . CYS A 1 216 ? 7.922 26.800 -7.066 1.00 31.50 216 CYS A CA 1
ATOM 1675 C C . CYS A 1 216 ? 9.004 27.272 -8.036 1.00 31.50 216 CYS A C 1
ATOM 1677 O O . CYS A 1 216 ? 9.878 26.439 -8.378 1.00 31.50 216 CYS A O 1
#

Radius of gyration: 27.37 Å; Cα contacts (8 Å, |Δi|>4): 377; chains: 1; bounding box: 80×50×60 Å